Protein 6IF7 (pdb70)

Structure (mmCIF, N/CA/C/O backbone):
data_6IF7
#
_entry.id   6IF7
#
_cell.length_a   79.221
_cell.length_b   79.221
_cell.length_c   68.239
_cell.angle_alpha   90.000
_cell.angle_beta   90.000
_cell.angle_gamma   90.000
#
_symmetry.space_group_name_H-M   'P 43 21 2'
#
loop_
_entity.id
_entity.type
_entity.pdbx_description
1 polymer 'Chitin binding protein'
2 branched beta-D-mannopyranose-(1-4)-2-acetamido-2-deoxy-beta-D-glucopyranose-(1-4)-[alpha-L-fucopyranose-(1-3)]2-acetamido-2-deoxy-beta-D-glucopyranose
3 non-polymer 'COPPER (II) ION'
4 non-polymer 'SULFATE ION'
5 non-polymer GLYCEROL
6 non-polymer 'MAGNESIUM ION'
7 water water
#
loop_
_atom_site.group_PDB
_atom_site.id
_atom_site.type_symbol
_atom_site.label_atom_id
_atom_site.label_alt_id
_atom_site.label_comp_id
_atom_site.label_asym_id
_atom_site.label_entity_id
_atom_site.label_seq_id
_atom_site.pdbx_PDB_ins_code
_atom_site.Cartn_x
_atom_site.Cartn_y
_atom_site.Cartn_z
_atom_site.occupancy
_atom_site.B_iso_or_equiv
_atom_site.auth_seq_id
_atom_site.auth_comp_id
_atom_site.auth_asym_id
_atom_site.auth_atom_id
_atom_site.pdbx_PDB_model_num
ATOM 1 N N . HIS A 1 1 ? 43.067 28.910 20.646 1.00 32.65 25 HIS A N 1
ATOM 2 C CA . HIS A 1 1 ? 43.551 27.537 20.342 1.00 29.97 25 HIS A CA 1
ATOM 3 C C . HIS A 1 1 ? 43.529 26.642 21.585 1.00 28.20 25 HIS A C 1
ATOM 4 O O . HIS A 1 1 ? 43.904 27.060 22.687 1.00 24.73 25 HIS A O 1
ATOM 11 N N . GLY A 1 2 ? 43.067 25.406 21.385 1.00 27.03 26 GLY A N 1
ATOM 12 C CA . GLY A 1 2 ? 42.931 24.439 22.475 1.00 25.54 26 GLY A CA 1
ATOM 13 C C . GLY A 1 2 ? 41.974 23.318 22.151 1.00 24.27 26 GLY A C 1
ATOM 14 O O . GLY A 1 2 ? 41.531 23.171 21.022 1.00 24.40 26 GLY A O 1
ATOM 15 N N . SER A 1 3 ? 41.669 22.536 23.170 1.00 23.03 27 SER A N 1
ATOM 16 C CA . SER A 1 3 ? 40.688 21.465 23.107 1.00 22.79 27 SER A CA 1
ATOM 17 C C . SER A 1 3 ? 40.365 21.087 24.573 1.00 24.46 27 SER A C 1
ATOM 18 O O . SER A 1 3 ? 40.974 21.649 25.500 1.00 23.99 27 SER A O 1
ATOM 21 N N . MET A 1 4 ? 39.440 20.138 24.762 1.00 24.58 28 MET A N 1
ATOM 22 C CA . MET A 1 4 ? 39.106 19.620 26.087 1.00 24.74 28 MET A CA 1
ATOM 23 C C . MET A 1 4 ? 40.216 18.765 26.650 1.00 25.37 28 MET A C 1
ATOM 24 O O . MET A 1 4 ? 40.799 17.905 25.963 1.00 23.22 28 MET A O 1
ATOM 29 N N . GLU A 1 5 ? 40.494 19.044 27.919 1.00 25.41 29 GLU A N 1
ATOM 30 C CA . GLU A 1 5 ? 41.519 18.370 28.695 1.00 26.16 29 GLU A CA 1
ATOM 31 C C . GLU A 1 5 ? 40.911 17.365 29.665 1.00 25.74 29 GLU A C 1
ATOM 32 O O . GLU A 1 5 ? 41.472 16.293 29.855 1.00 23.66 29 GLU A O 1
ATOM 38 N N . ASP A 1 6 ? 39.780 17.700 30.280 1.00 24.94 30 ASP A N 1
ATOM 39 C CA . ASP A 1 6 ? 39.154 16.783 31.225 1.00 25.22 30 ASP A CA 1
ATOM 40 C C . ASP A 1 6 ? 37.638 17.001 31.197 1.00 24.75 30 ASP A C 1
ATOM 41 O O . ASP A 1 6 ? 37.193 18.076 31.595 1.00 23.51 30 ASP A O 1
ATOM 46 N N . PRO A 1 7 ? 36.852 16.042 30.681 1.00 24.77 31 PRO A N 1
ATOM 47 C CA . PRO A 1 7 ? 37.327 14.830 30.002 1.00 24.87 31 PRO A CA 1
ATOM 48 C C . PRO A 1 7 ? 38.017 15.108 28.667 1.00 24.20 31 PRO A C 1
ATOM 49 O O . PRO A 1 7 ? 37.485 15.850 27.829 1.00 22.08 31 PRO A O 1
ATOM 53 N N . ILE A 1 8 ? 39.154 14.450 28.479 1.00 22.69 32 ILE A N 1
ATOM 54 C CA . ILE A 1 8 ? 40.061 14.735 27.383 1.00 24.15 32 ILE A CA 1
ATOM 55 C C . ILE A 1 8 ? 39.416 14.462 26.014 1.00 24.75 32 ILE A C 1
ATOM 56 O O . ILE A 1 8 ? 38.741 13.451 25.830 1.00 24.21 32 ILE A O 1
ATOM 61 N N . SER A 1 9 ? 39.620 15.372 25.063 1.00 25.92 33 SER A N 1
ATOM 62 C CA . SER A 1 9 ? 39.099 15.204 23.707 1.00 25.13 33 SER A CA 1
ATOM 63 C C . SER A 1 9 ? 39.801 14.072 22.966 1.00 25.65 33 SER A C 1
ATOM 64 O O . SER A 1 9 ? 40.922 13.684 23.318 1.00 25.44 33 SER A O 1
ATOM 67 N N . ARG A 1 10 ? 39.138 13.532 21.946 1.00 23.96 34 ARG A N 1
ATOM 68 C CA . ARG A 1 10 ? 39.756 12.507 21.071 1.00 25.15 34 ARG A CA 1
ATOM 69 C C . ARG A 1 10 ? 41.068 12.999 20.467 1.00 26.40 34 ARG A C 1
ATOM 70 O O . ARG A 1 10 ? 42.077 12.281 20.478 1.00 25.84 34 ARG A O 1
ATOM 78 N N . VAL A 1 11 ? 41.038 14.233 19.959 1.00 25.28 35 VAL A N 1
ATOM 79 C CA . VAL A 1 11 ? 42.176 14.807 19.264 1.00 26.15 35 VAL A CA 1
ATOM 80 C C . VAL A 1 11 ? 43.376 14.999 20.172 1.00 24.84 35 VAL A C 1
ATOM 81 O O . VAL A 1 11 ? 44.475 14.600 19.792 1.00 24.57 35 VAL A O 1
ATOM 85 N N . TYR A 1 12 ? 43.168 15.529 21.376 1.00 24.91 36 TYR A N 1
ATOM 86 C CA . TYR A 1 12 ? 44.275 15.760 22.307 1.00 23.97 36 TYR A CA 1
ATOM 87 C C . TYR A 1 12 ? 44.800 14.464 22.886 1.00 24.48 36 TYR A C 1
ATOM 88 O O . TYR A 1 12 ? 46.013 14.316 23.022 1.00 25.21 36 TYR A O 1
ATOM 97 N N . ARG A 1 13 ? 43.919 13.513 23.197 1.00 24.95 37 ARG A N 1
ATOM 98 C CA . ARG A 1 13 ? 44.345 12.167 23.630 1.00 26.00 37 ARG A CA 1
ATOM 99 C C . ARG A 1 13 ? 45.202 11.431 22.579 1.00 25.81 37 ARG A C 1
ATOM 100 O O . ARG A 1 13 ? 46.239 10.846 22.916 1.00 23.36 37 ARG A O 1
ATOM 108 N N . CYS A 1 14 ? 44.751 11.425 21.324 1.00 25.65 38 CYS A N 1
ATOM 109 C CA . CYS A 1 14 ? 45.530 10.787 20.254 1.00 28.13 38 CYS A CA 1
ATOM 110 C C . CYS A 1 14 ? 46.897 11.470 20.078 1.00 28.42 38 CYS A C 1
ATOM 111 O O . CYS A 1 14 ? 47.904 10.785 19.932 1.00 31.19 38 CYS A O 1
ATOM 114 N N . ARG A 1 15 ? 46.947 12.796 20.181 1.00 26.21 39 ARG A N 1
ATOM 115 C CA . ARG A 1 15 ? 48.240 13.492 20.266 1.00 26.74 39 ARG A CA 1
ATOM 116 C C . ARG A 1 15 ? 49.136 12.940 21.372 1.00 27.89 39 ARG A C 1
ATOM 117 O O . ARG A 1 15 ? 50.332 12.721 21.140 1.00 26.00 39 ARG A O 1
ATOM 125 N N . LEU A 1 16 ? 48.574 12.759 22.571 1.00 27.68 40 LEU A N 1
ATOM 126 C CA . LEU A 1 16 ? 49.358 12.293 23.720 1.00 27.85 40 LEU A CA 1
ATOM 127 C C . LEU A 1 16 ? 49.759 10.834 23.633 1.00 29.32 40 LEU A C 1
ATOM 128 O O . LEU A 1 16 ? 50.686 10.418 24.308 1.00 29.26 40 LEU A O 1
ATOM 133 N N . GLU A 1 17 ? 49.090 10.062 22.787 1.00 31.82 41 GLU A N 1
ATOM 134 C CA . GLU A 1 17 ? 49.546 8.710 22.487 1.00 35.64 41 GLU A CA 1
ATOM 135 C C . GLU A 1 17 ? 50.689 8.667 21.459 1.00 38.07 41 GLU A C 1
ATOM 136 O O . GLU A 1 17 ? 51.190 7.584 21.193 1.00 41.29 41 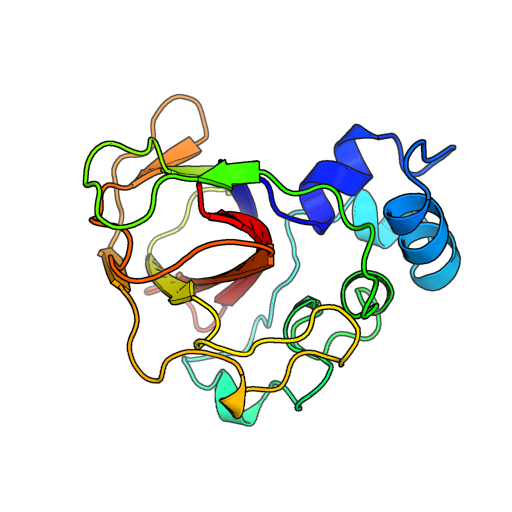GLU A O 1
ATOM 142 N N . ASN A 1 18 ? 51.094 9.823 20.913 1.00 37.57 42 ASN A N 1
ATOM 143 C CA . ASN A 1 18 ? 52.153 9.959 19.890 1.00 37.87 42 ASN A CA 1
ATOM 144 C C . ASN A 1 18 ? 51.651 9.621 18.466 1.00 36.62 42 ASN A C 1
ATOM 145 O O . ASN A 1 18 ? 51.473 8.444 18.122 1.00 34.56 42 ASN A O 1
ATOM 150 N N . PRO A 1 19 ? 51.399 10.662 17.643 1.00 36.31 43 PRO A N 1
ATOM 151 C CA . PRO A 1 19 ? 50.980 10.451 16.245 1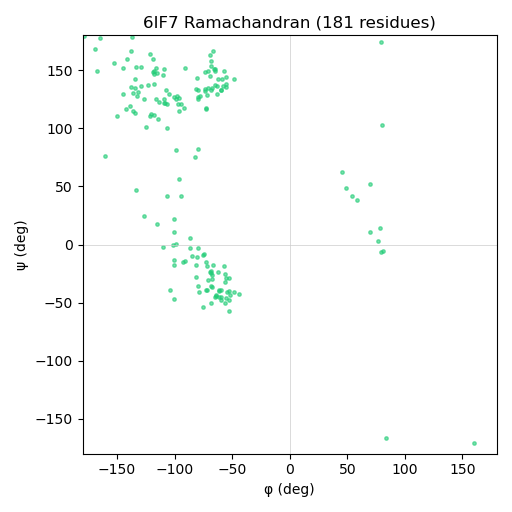.00 37.51 43 PRO A CA 1
ATOM 152 C C . PRO A 1 19 ? 51.938 9.574 15.407 1.00 36.46 43 PRO A C 1
ATOM 153 O O . PRO A 1 19 ? 51.477 8.908 14.487 1.00 35.68 43 PRO A O 1
ATOM 157 N N . GLU A 1 20 ? 53.235 9.569 15.729 1.00 35.22 44 GLU A N 1
ATOM 158 C CA . GLU A 1 20 ? 54.205 8.727 15.012 1.00 36.66 44 GLU A CA 1
ATOM 159 C C . GLU A 1 20 ? 54.003 7.237 15.230 1.00 36.50 44 GLU A C 1
ATOM 160 O O . GLU A 1 20 ? 54.416 6.457 14.391 1.00 36.81 44 GLU A O 1
ATOM 166 N N . ARG A 1 21 ? 53.412 6.838 16.358 1.00 35.61 45 ARG A N 1
ATOM 167 C CA . ARG A 1 21 ? 53.219 5.422 16.655 1.00 33.82 45 ARG A CA 1
ATOM 168 C C . ARG A 1 21 ? 52.132 5.250 17.718 1.00 33.81 45 ARG A C 1
ATOM 169 O O . ARG A 1 21 ? 52.434 4.976 18.892 1.00 32.03 45 ARG A O 1
ATOM 177 N N . PRO A 1 22 ? 50.860 5.398 17.308 1.00 34.80 46 PRO A N 1
ATOM 178 C CA . PRO A 1 22 ? 49.747 5.443 18.253 1.00 33.39 46 PRO A CA 1
ATOM 179 C C . PRO A 1 22 ? 49.544 4.121 18.979 1.00 32.60 46 PRO A C 1
ATOM 180 O O . PRO A 1 22 ? 49.821 3.073 18.415 1.00 31.87 46 PRO A O 1
ATOM 184 N N . THR A 1 23 ? 49.027 4.194 20.205 1.00 30.57 47 THR A N 1
ATOM 185 C CA . THR A 1 23 ? 48.944 3.056 21.126 1.00 29.32 47 THR A CA 1
ATOM 186 C C . THR A 1 23 ? 47.545 2.419 21.170 1.00 29.64 47 THR A C 1
ATOM 187 O O . THR A 1 23 ? 47.433 1.207 21.089 1.00 32.44 47 THR A O 1
ATOM 191 N N . SER A 1 24 ? 46.479 3.219 21.281 1.00 29.63 48 SER A N 1
ATOM 192 C CA . SER A 1 24 ? 45.116 2.674 21.329 1.00 28.11 48 SER A CA 1
ATOM 193 C C . SER A 1 24 ? 44.654 2.362 19.899 1.00 29.31 48 SER A C 1
ATOM 194 O O . SER A 1 24 ? 44.979 3.128 18.963 1.00 29.93 48 SER A O 1
ATOM 197 N N . PRO A 1 25 ? 43.890 1.260 19.725 1.00 28.95 49 PRO A N 1
ATOM 198 C CA . PRO A 1 25 ? 43.317 0.914 18.416 1.00 30.35 49 PRO A CA 1
ATOM 199 C C . PRO A 1 25 ? 42.532 2.070 17.751 1.00 31.20 49 PRO A C 1
ATOM 200 O O . PRO A 1 25 ? 42.692 2.330 16.545 1.00 32.32 49 PRO A O 1
ATOM 204 N N . ALA A 1 26 ? 41.717 2.781 18.528 1.00 29.40 50 ALA A N 1
ATOM 205 C CA . ALA A 1 26 ? 40.941 3.881 17.954 1.00 28.54 50 ALA A CA 1
ATOM 206 C C . ALA A 1 26 ? 41.844 5.005 17.423 1.00 26.58 50 ALA A C 1
ATOM 207 O O . ALA A 1 26 ? 41.598 5.536 16.359 1.00 24.88 50 ALA A O 1
ATOM 209 N N . CYS A 1 27 ? 42.878 5.374 18.166 1.00 27.41 51 CYS A N 1
ATOM 210 C CA . CYS A 1 27 ? 43.810 6.412 17.702 1.00 26.85 51 CYS A CA 1
ATOM 211 C C . CYS A 1 27 ? 44.642 5.948 16.522 1.00 27.64 51 CYS A C 1
ATOM 212 O O . CYS A 1 27 ? 44.953 6.755 15.643 1.00 27.28 51 CYS A O 1
ATOM 215 N N . GLN A 1 28 ? 45.019 4.661 16.506 1.00 29.56 52 GLN A N 1
ATOM 216 C CA . GLN A 1 28 ? 45.719 4.087 15.360 1.00 29.66 52 GLN A CA 1
ATOM 217 C C . GLN A 1 28 ? 44.908 4.282 14.086 1.00 29.01 52 GLN A C 1
ATOM 218 O O . GLN A 1 28 ? 45.429 4.775 13.087 1.00 29.91 52 GLN A O 1
ATOM 224 N N . ALA A 1 29 ? 43.632 3.903 14.156 1.00 29.37 53 ALA A N 1
ATOM 225 C CA . ALA A 1 29 ? 42.700 4.080 13.047 1.00 31.25 53 ALA A CA 1
ATOM 226 C C . ALA A 1 29 ? 42.562 5.553 12.660 1.00 31.07 53 ALA A C 1
ATOM 227 O O . ALA A 1 29 ? 42.623 5.897 11.478 1.00 30.40 53 ALA A O 1
ATOM 229 N N . ALA A 1 30 ? 42.416 6.417 13.665 1.00 29.62 54 ALA A N 1
ATOM 230 C CA . ALA A 1 30 ? 42.244 7.859 13.442 1.00 31.22 54 ALA A CA 1
ATOM 231 C C . ALA A 1 30 ? 43.468 8.536 12.785 1.00 33.12 54 ALA A C 1
ATOM 232 O O . ALA A 1 30 ? 43.317 9.374 11.875 1.00 31.67 54 ALA A O 1
ATOM 234 N N . VAL A 1 31 ? 44.662 8.195 13.268 1.00 32.97 55 VAL A N 1
ATOM 235 C CA . VAL A 1 31 ? 45.897 8.748 12.725 1.00 34.36 55 VAL A CA 1
ATOM 236 C C . VAL A 1 31 ? 46.182 8.144 11.338 1.00 35.22 55 VAL A C 1
ATOM 237 O O . VAL A 1 31 ? 46.617 8.847 10.431 1.00 35.43 55 VAL A O 1
ATOM 241 N N . ALA A 1 32 ? 45.912 6.855 11.168 1.00 36.80 56 ALA A N 1
ATOM 242 C CA . ALA A 1 32 ? 46.014 6.242 9.856 1.00 36.45 56 ALA A CA 1
ATOM 243 C C . ALA A 1 32 ? 45.155 7.004 8.831 1.00 38.82 56 ALA A C 1
ATOM 244 O O . ALA A 1 32 ? 45.609 7.249 7.708 1.00 40.12 56 ALA A O 1
ATOM 246 N N . LEU A 1 33 ? 43.950 7.425 9.219 1.00 36.54 57 LEU A N 1
ATOM 247 C CA . LEU A 1 33 ? 43.072 8.161 8.300 1.00 36.38 57 LEU A CA 1
ATOM 248 C C . LEU A 1 33 ? 43.478 9.624 8.061 1.00 34.79 57 LEU A C 1
ATOM 249 O O . LEU A 1 33 ? 43.616 10.059 6.911 1.00 34.80 57 LEU A O 1
ATOM 254 N N . SER A 1 34 ? 43.639 10.387 9.136 1.00 30.77 58 SER A N 1
ATOM 255 C CA . SER A 1 34 ? 43.918 11.816 9.022 1.00 31.71 58 SER A CA 1
ATOM 256 C C . SER A 1 34 ? 45.409 12.136 8.756 1.00 32.35 58 SER A C 1
ATOM 257 O O . SER A 1 34 ? 45.728 13.262 8.355 1.00 30.10 58 SER A O 1
ATOM 260 N N . GLY A 1 35 ? 46.314 11.178 9.009 1.00 32.22 59 GLY A N 1
ATOM 261 C CA . GLY A 1 35 ? 47.750 11.453 8.986 1.00 33.77 59 GLY A CA 1
ATOM 262 C C . GLY A 1 35 ? 48.185 12.128 10.275 1.00 36.80 59 GLY A C 1
ATOM 263 O O . GLY A 1 35 ? 47.359 12.475 11.117 1.00 37.96 59 GLY A O 1
ATOM 264 N N . THR A 1 36 ? 49.484 12.334 10.434 1.00 37.00 60 THR A N 1
ATOM 265 C CA . THR A 1 36 ? 50.014 12.776 11.720 1.00 37.24 60 THR A CA 1
ATOM 266 C C . THR A 1 36 ? 49.841 14.268 11.965 1.00 38.05 60 THR A C 1
ATOM 267 O O . THR A 1 36 ? 49.619 14.684 13.112 1.00 35.19 60 THR A O 1
ATOM 271 N N . GLN A 1 37 ? 49.951 15.073 10.914 1.00 37.07 61 GLN A N 1
ATOM 272 C CA . GLN A 1 37 ? 50.011 16.515 11.109 1.00 38.32 61 GLN A CA 1
ATOM 273 C C . GLN A 1 37 ? 48.746 17.042 11.768 1.00 35.40 61 GLN A C 1
ATOM 274 O O . GLN A 1 37 ? 48.820 17.909 12.632 1.00 33.09 61 GLN A O 1
ATOM 280 N N . ALA A 1 38 ? 47.593 16.505 11.367 1.00 34.26 62 ALA A N 1
ATOM 281 C CA . ALA A 1 38 ? 46.307 16.866 11.985 1.00 31.73 62 ALA A CA 1
ATOM 282 C C . ALA A 1 38 ? 46.376 16.817 13.525 1.00 30.98 62 ALA A C 1
ATOM 283 O O . ALA A 1 38 ? 45.850 17.713 14.210 1.00 27.83 62 ALA A O 1
ATOM 285 N N . PHE A 1 39 ? 47.059 15.791 14.044 1.00 28.45 63 PHE A N 1
ATOM 286 C CA . PHE A 1 39 ? 47.160 15.554 15.489 1.00 29.09 63 PHE A CA 1
ATOM 287 C C . PHE A 1 39 ? 48.201 16.387 16.211 1.00 29.82 63 PHE A C 1
ATOM 288 O O . PHE A 1 39 ? 48.027 16.692 17.386 1.00 29.55 63 PHE A O 1
ATOM 296 N N . TYR A 1 40 ? 49.261 16.787 15.517 1.00 30.20 64 TYR A N 1
ATOM 297 C CA . TYR A 1 40 ? 50.111 17.839 16.038 1.00 30.73 64 TYR A CA 1
ATOM 298 C C . TYR A 1 40 ? 49.372 19.178 16.033 1.00 30.06 64 TYR A C 1
ATOM 299 O O . TYR A 1 40 ? 49.711 20.036 16.818 1.00 31.51 64 TYR A O 1
ATOM 308 N N . ASP A 1 41 ? 48.371 19.339 15.159 1.00 30.72 65 ASP A N 1
ATOM 309 C CA . ASP A 1 41 ? 47.445 20.485 15.189 1.00 29.95 65 ASP A CA 1
ATOM 310 C C . ASP A 1 41 ? 46.151 20.186 15.966 1.00 29.32 65 ASP A C 1
ATOM 311 O O . ASP A 1 41 ? 45.049 20.610 15.553 1.00 28.03 65 ASP A O 1
ATOM 316 N N . TRP A 1 42 ? 46.279 19.497 17.109 1.00 28.33 66 TRP A N 1
ATOM 317 C CA . TRP A 1 42 ? 45.112 19.094 17.935 1.00 27.68 66 TRP A CA 1
ATOM 318 C C . TRP A 1 42 ? 44.327 20.301 18.465 1.00 27.14 66 TRP A C 1
ATOM 319 O O . TRP A 1 42 ? 43.123 20.198 18.788 1.00 26.68 66 TRP A O 1
ATOM 330 N N . ASN A 1 43 ? 45.009 21.438 18.551 1.00 25.15 67 ASN A N 1
ATOM 331 C CA . ASN A 1 43 ? 44.425 22.652 19.116 1.00 27.85 67 ASN A CA 1
ATOM 332 C C . ASN A 1 43 ? 43.650 23.518 18.122 1.00 28.17 67 ASN A C 1
ATOM 333 O O . ASN A 1 43 ? 43.204 24.619 18.472 1.00 28.68 67 ASN A O 1
ATOM 338 N N . GLU A 1 44 ? 43.492 23.031 16.893 1.00 27.61 68 GLU A N 1
ATOM 339 C CA . GLU A 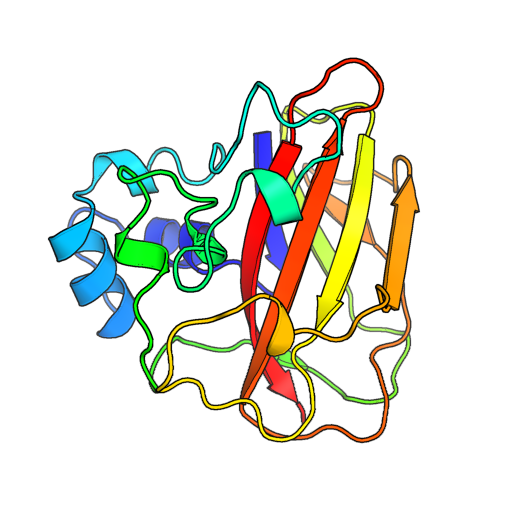1 44 ? 42.918 23.827 15.835 1.00 29.00 68 GLU A CA 1
ATOM 340 C C . GLU A 1 44 ? 41.849 23.048 15.064 1.00 27.32 68 GLU A C 1
ATOM 341 O O . GLU A 1 44 ? 41.819 23.066 13.831 1.00 27.91 68 GLU A O 1
ATOM 347 N N . VAL A 1 45 ? 40.947 22.393 15.793 1.00 25.34 69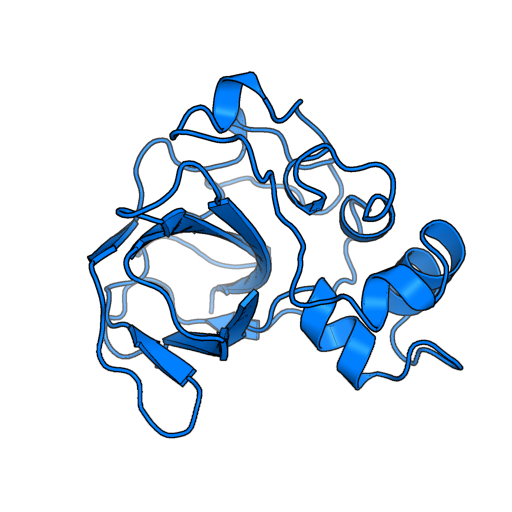 VAL A N 1
ATOM 348 C CA . VAL A 1 45 ? 39.698 21.894 15.196 1.00 25.66 69 VAL A CA 1
ATOM 349 C C . VAL A 1 45 ? 38.712 23.074 15.165 1.00 27.41 69 VAL A C 1
ATOM 350 O O . VAL A 1 45 ? 37.772 23.170 15.952 1.00 26.01 69 VAL A O 1
ATOM 354 N N . ASN A 1 46 ? 38.953 23.985 14.226 1.00 27.65 70 ASN A N 1
ATOM 355 C CA . ASN A 1 46 ? 38.205 25.208 14.158 1.00 28.07 70 ASN A CA 1
ATOM 356 C C . ASN A 1 46 ? 37.459 25.409 12.821 1.00 29.00 70 ASN A C 1
ATOM 357 O O . ASN A 1 46 ? 37.682 24.710 11.815 1.00 28.06 70 ASN A O 1
ATOM 362 N N . ILE A 1 47 ? 36.522 26.343 12.878 1.00 28.76 71 ILE A N 1
ATOM 363 C CA . ILE A 1 47 ? 35.876 26.910 11.724 1.00 29.21 71 ILE A CA 1
ATOM 364 C C . ILE A 1 47 ? 36.136 28.398 11.952 1.00 29.99 71 ILE A C 1
ATOM 365 O O . ILE A 1 47 ? 35.453 29.007 12.791 1.00 29.39 71 ILE A O 1
ATOM 370 N N . PRO A 1 48 ? 37.132 28.986 11.242 1.00 30.87 72 PRO A N 1
ATOM 371 C CA . PRO A 1 48 ? 37.482 30.423 11.421 1.00 31.43 72 PRO A CA 1
ATOM 372 C C . PRO A 1 48 ? 36.316 31.367 11.174 1.00 30.81 72 PRO A C 1
ATOM 373 O O . PRO A 1 48 ? 36.300 32.485 11.639 1.00 30.49 72 PRO A O 1
ATOM 377 N N . ASN A 1 49 ? 35.331 30.830 10.489 1.00 32.90 73 ASN A N 1
ATOM 378 C CA . ASN A 1 49 ? 34.199 31.507 10.001 1.00 38.18 73 ASN A CA 1
ATOM 379 C C . ASN A 1 49 ? 32.885 31.360 10.792 1.00 34.93 73 ASN A C 1
ATOM 380 O O . ASN A 1 49 ? 31.899 31.947 10.393 1.00 35.19 73 ASN A O 1
ATOM 385 N N . ALA A 1 50 ? 32.847 30.602 11.888 1.00 33.47 74 ALA A N 1
ATOM 386 C CA . ALA A 1 50 ? 31.553 30.075 12.396 1.00 34.09 74 ALA A CA 1
ATOM 387 C C . ALA A 1 50 ? 30.459 31.106 12.601 1.00 32.01 74 ALA A C 1
ATOM 388 O O . ALA A 1 50 ? 29.375 30.974 12.050 1.00 31.31 74 ALA A O 1
ATOM 390 N N . ALA A 1 51 ? 30.750 32.111 13.415 1.00 32.62 75 ALA A N 1
ATOM 391 C CA . ALA A 1 51 ? 29.770 33.122 13.795 1.00 32.94 75 ALA A CA 1
ATOM 392 C C . ALA A 1 51 ? 28.515 32.458 14.374 1.00 31.89 75 ALA A C 1
ATOM 393 O O . ALA A 1 51 ? 27.402 32.871 14.079 1.00 30.99 75 ALA A O 1
ATOM 395 N N . GLY A 1 52 ? 28.704 31.425 15.204 1.00 31.19 76 GLY A N 1
ATOM 396 C CA . GLY A 1 52 ? 27.601 30.763 15.886 1.00 30.37 76 GLY A CA 1
ATOM 397 C C . GLY A 1 52 ? 26.750 29.811 15.061 1.00 32.10 76 GLY A C 1
ATOM 398 O O . GLY A 1 52 ? 25.795 29.234 15.581 1.00 31.80 76 GLY A O 1
ATOM 399 N N . ARG A 1 53 ? 27.107 29.604 13.795 1.00 32.64 77 ARG A N 1
ATOM 400 C CA . ARG A 1 53 ? 26.285 28.849 12.848 1.00 33.48 77 ARG A CA 1
ATOM 401 C C . ARG A 1 53 ? 26.749 27.392 12.766 1.00 31.55 77 ARG A C 1
ATOM 402 O O . ARG A 1 53 ? 27.014 26.860 11.693 1.00 32.39 77 ARG A O 1
ATOM 410 N N . HIS A 1 54 ? 26.773 26.736 13.914 1.00 30.71 78 HIS A N 1
ATOM 411 C CA . HIS A 1 54 ? 27.411 25.418 14.064 1.00 30.38 78 HIS A CA 1
ATOM 412 C C . HIS A 1 54 ? 26.624 24.334 13.297 1.00 30.06 78 HIS A C 1
ATOM 413 O O . HIS A 1 54 ? 27.165 23.601 12.471 1.00 29.96 78 HIS A O 1
ATOM 420 N N . ARG A 1 55 ? 25.327 24.298 13.538 1.00 29.18 79 ARG A N 1
ATOM 421 C CA . ARG A 1 55 ? 24.458 23.292 12.954 1.00 30.49 79 ARG A CA 1
ATOM 422 C C . ARG A 1 55 ? 24.262 23.445 11.455 1.00 32.00 79 ARG A C 1
ATOM 423 O O . ARG A 1 55 ? 23.943 22.493 10.777 1.00 33.74 79 ARG A O 1
ATOM 431 N N . GLU A 1 56 ? 24.458 24.655 10.968 1.00 34.30 80 GLU A N 1
ATOM 432 C CA . GLU A 1 56 ? 24.372 25.000 9.559 1.00 36.25 80 GLU A CA 1
ATOM 433 C C . GLU A 1 56 ? 25.643 24.582 8.818 1.00 35.58 80 GLU A C 1
ATOM 434 O O . GLU A 1 56 ? 25.565 24.070 7.697 1.00 37.41 80 GLU A O 1
ATOM 440 N N . LEU A 1 57 ? 26.805 24.786 9.439 1.00 35.06 81 LEU A N 1
ATOM 441 C CA . LEU A 1 57 ? 28.102 24.552 8.795 1.00 33.45 81 LEU A CA 1
ATOM 442 C C . LEU A 1 57 ? 28.677 23.156 9.036 1.00 31.88 81 LEU A C 1
ATOM 443 O O . LEU A 1 57 ? 29.616 22.761 8.381 1.00 33.60 81 LEU A O 1
ATOM 448 N N . ILE A 1 58 ? 28.152 22.417 9.995 1.00 31.29 82 ILE A N 1
ATOM 449 C CA . ILE A 1 58 ? 28.703 21.105 10.317 1.00 28.19 82 ILE A CA 1
ATOM 450 C C . ILE A 1 58 ? 27.675 20.002 9.991 1.00 28.23 82 ILE A C 1
ATOM 451 O O . ILE A 1 58 ? 26.688 19.856 10.704 1.00 27.79 82 ILE A O 1
ATOM 456 N N . PRO A 1 59 ? 27.921 19.206 8.921 1.00 29.48 83 PRO A N 1
ATOM 457 C CA . PRO A 1 59 ? 27.033 18.080 8.546 1.00 29.66 83 PRO A CA 1
ATOM 458 C C . PRO A 1 59 ? 26.995 16.977 9.576 1.00 29.00 83 PRO A C 1
ATOM 459 O O . PRO A 1 59 ? 27.995 16.746 10.264 1.00 27.48 83 PRO A O 1
ATOM 463 N N . ASP A 1 60 ? 25.869 16.276 9.644 1.00 28.03 84 ASP A N 1
ATOM 464 C CA . ASP A 1 60 ? 25.769 15.056 10.438 1.00 29.79 84 ASP A CA 1
ATOM 465 C C . ASP A 1 60 ? 26.859 14.029 10.037 1.00 30.17 84 ASP A C 1
ATOM 466 O O . ASP A 1 60 ? 27.251 13.940 8.868 1.00 32.07 84 ASP A O 1
ATOM 471 N N . GLY A 1 61 ? 27.369 13.285 11.009 1.00 29.20 85 GLY A N 1
ATOM 472 C CA . GLY A 1 61 ? 28.533 12.412 10.791 1.00 29.50 85 GLY A CA 1
ATOM 473 C C . GLY A 1 61 ? 29.902 13.104 10.786 1.00 29.96 85 GLY A C 1
ATOM 474 O O . GLY A 1 61 ? 30.934 12.425 10.726 1.00 30.81 85 GLY A O 1
ATOM 475 N N . GLN A 1 62 ? 29.939 14.438 10.845 1.00 29.13 86 GLN A N 1
ATOM 476 C CA . GLN A 1 62 ? 31.204 15.203 10.855 1.00 28.92 86 GLN A CA 1
ATOM 477 C C . GLN A 1 62 ? 31.275 16.185 12.038 1.00 26.77 86 GLN A C 1
ATOM 478 O O . GLN A 1 62 ? 32.011 17.166 11.987 1.00 26.42 86 GLN A O 1
ATOM 484 N N . LEU A 1 63 ? 30.547 15.905 13.119 1.00 25.83 87 LEU A N 1
ATOM 485 C CA . LEU A 1 63 ? 30.575 16.779 14.301 1.00 24.34 87 LEU A CA 1
ATOM 486 C C . LEU A 1 63 ? 31.972 16.882 14.933 1.00 23.89 87 LEU A C 1
ATOM 487 O O . LEU A 1 63 ? 32.440 17.985 15.225 1.00 22.11 87 LEU A O 1
ATOM 492 N N . CYS A 1 64 ? 32.658 15.753 15.099 1.00 25.56 88 CYS A N 1
ATOM 493 C CA . CYS A 1 64 ? 33.963 15.740 15.769 1.00 25.03 88 CYS A CA 1
ATOM 494 C C . CYS A 1 64 ? 35.093 16.364 14.957 1.00 25.48 88 CYS A C 1
ATOM 495 O O . CYS A 1 64 ? 36.015 16.910 15.541 1.00 22.92 88 CYS A O 1
ATOM 498 N N . SER A 1 65 ? 35.023 16.285 13.626 1.00 25.42 89 SER A N 1
ATOM 499 C CA . SER A 1 65 ? 35.941 17.028 12.747 1.00 27.52 89 SER A CA 1
ATOM 500 C C . SER A 1 65 ? 35.500 18.457 12.458 1.00 26.87 89 SER A C 1
ATOM 501 O O . SER A 1 65 ? 36.266 19.218 11.899 1.00 26.22 89 SER A O 1
ATOM 504 N N . ALA A 1 66 ? 34.279 18.814 12.849 1.00 28.56 90 ALA A N 1
ATOM 505 C CA . ALA A 1 66 ? 33.657 20.110 12.531 1.00 29.44 90 ALA A CA 1
ATOM 506 C C . ALA A 1 66 ? 33.567 20.350 11.015 1.00 29.78 90 ALA A C 1
ATOM 507 O O . ALA A 1 66 ? 33.778 21.463 10.538 1.00 28.25 90 ALA A O 1
ATOM 509 N N . GLY A 1 67 ? 33.266 19.285 10.277 1.00 29.96 91 GLY A N 1
ATOM 510 C CA . GLY A 1 67 ? 33.193 19.334 8.823 1.00 30.91 91 GLY A CA 1
ATOM 511 C C . GLY A 1 67 ? 34.507 19.521 8.104 1.00 32.14 91 GLY A C 1
ATOM 512 O O . GLY A 1 67 ? 34.508 19.735 6.899 1.00 35.52 91 GLY A O 1
ATOM 513 N N . ARG A 1 68 ? 35.625 19.409 8.824 1.00 33.46 92 ARG A N 1
ATOM 514 C CA . ARG A 1 68 ? 36.948 19.623 8.265 1.00 33.07 92 ARG A CA 1
ATOM 515 C C . ARG A 1 68 ? 37.514 18.265 7.889 1.00 32.17 92 ARG A C 1
ATOM 516 O O . ARG A 1 68 ?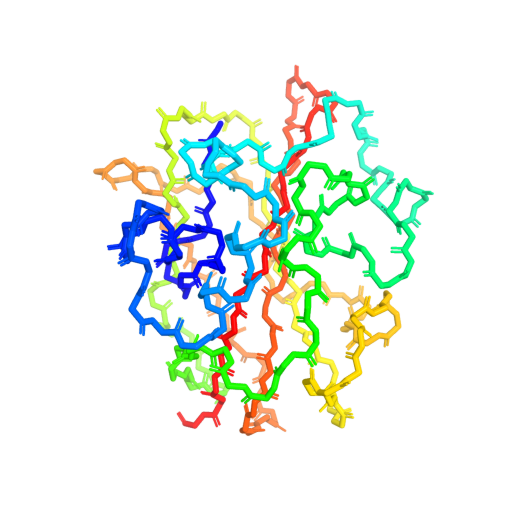 37.726 17.432 8.748 1.00 32.44 92 ARG A O 1
ATOM 524 N N . PHE A 1 69 ? 37.721 18.036 6.595 1.00 31.76 93 PHE A N 1
ATOM 525 C CA . PHE A 1 69 ? 38.301 16.778 6.084 1.00 30.85 93 PHE A CA 1
ATOM 526 C C . PHE A 1 69 ? 39.616 16.411 6.762 1.00 30.40 93 PHE A C 1
ATOM 527 O O . PHE A 1 69 ? 39.880 15.247 7.040 1.00 29.67 93 PHE A O 1
ATOM 535 N N . LYS A 1 70 ? 40.444 17.422 7.002 1.00 29.97 94 LYS A N 1
ATOM 536 C CA . LYS A 1 70 ? 41.676 17.283 7.779 1.00 30.11 94 LYS A CA 1
ATOM 537 C C . LYS A 1 70 ? 41.509 16.455 9.072 1.00 28.19 94 LYS A C 1
ATOM 538 O O . LYS A 1 70 ? 42.347 15.616 9.380 1.00 27.39 94 LYS A O 1
ATOM 544 N N . TYR A 1 71 ? 40.424 16.675 9.797 1.00 26.56 95 TYR A N 1
ATOM 545 C CA . TYR A 1 71 ? 40.187 15.974 11.062 1.00 26.82 95 TYR A CA 1
ATOM 546 C C . TYR A 1 71 ? 39.218 14.792 10.965 1.00 26.75 95 TYR A C 1
ATOM 547 O O . TYR A 1 71 ? 38.657 14.351 11.988 1.00 26.10 95 TYR A O 1
ATOM 556 N N . ARG A 1 72 ? 39.053 14.248 9.756 1.00 26.76 96 ARG A N 1
ATOM 557 C CA . ARG A 1 72 ? 38.123 13.124 9.489 1.00 26.60 96 ARG A CA 1
ATOM 558 C C . ARG A 1 72 ? 38.330 11.840 10.344 1.00 26.63 96 ARG A C 1
ATOM 559 O O . ARG A 1 72 ? 37.373 11.116 10.649 1.00 26.16 96 ARG A O 1
ATOM 567 N N . GLY A 1 73 ? 39.566 11.551 10.715 1.00 25.80 97 GLY A N 1
ATOM 568 C CA . GLY A 1 73 ? 39.835 10.507 11.720 1.00 27.74 97 GLY A CA 1
ATOM 569 C C . GLY A 1 73 ? 39.086 10.623 13.054 1.00 26.98 97 GLY A C 1
ATOM 570 O O . GLY A 1 73 ? 38.817 9.618 13.703 1.00 30.58 97 GLY A O 1
ATOM 571 N N . LEU A 1 74 ? 38.740 11.837 13.458 1.00 25.83 98 LEU A N 1
ATOM 572 C CA . LEU A 1 74 ? 37.961 12.063 14.675 1.00 25.34 98 LEU A CA 1
ATOM 573 C C . LEU A 1 74 ? 36.486 11.663 14.541 1.00 25.51 98 LEU A C 1
ATOM 574 O O . LEU A 1 74 ? 35.782 11.583 15.550 1.00 22.98 98 LEU A O 1
ATOM 579 N N . ASP A 1 75 ? 36.010 11.464 13.304 1.00 26.05 99 ASP A N 1
ATOM 580 C CA . ASP A 1 75 ? 34.627 11.096 13.073 1.00 27.59 99 ASP A CA 1
ATOM 581 C C . ASP A 1 75 ? 34.364 9.573 13.141 1.00 28.46 99 ASP A C 1
ATOM 582 O O . ASP A 1 75 ? 33.223 9.137 13.045 1.00 27.96 99 ASP A O 1
ATOM 587 N N . LEU A 1 76 ? 35.397 8.765 13.329 1.00 28.26 100 LEU A N 1
ATOM 588 C CA . LEU A 1 76 ? 35.217 7.347 13.342 1.00 30.22 100 LEU A CA 1
ATOM 589 C C . LEU A 1 76 ? 34.250 6.978 14.461 1.00 31.65 100 LEU A C 1
ATOM 590 O O . LEU A 1 76 ? 34.353 7.486 15.588 1.00 31.74 100 LEU A O 1
ATOM 595 N N . ALA A 1 77 ? 33.288 6.130 14.124 1.00 32.75 101 ALA A N 1
ATOM 596 C CA . ALA A 1 77 ? 32.259 5.696 15.059 1.00 34.19 101 ALA A CA 1
ATOM 597 C C . ALA A 1 77 ? 32.676 4.343 15.586 1.00 34.01 101 ALA A C 1
ATOM 598 O O . ALA A 1 77 ? 32.223 3.313 15.102 1.00 37.68 101 ALA A O 1
ATOM 600 N N . ARG A 1 78 ? 33.570 4.358 16.565 1.00 33.23 102 ARG A N 1
ATOM 601 C CA . ARG A 1 78 ? 34.084 3.128 17.156 1.00 33.79 102 ARG A CA 1
ATOM 602 C C . ARG A 1 78 ? 33.562 2.950 18.568 1.00 33.85 102 ARG A C 1
ATOM 603 O O . ARG A 1 78 ? 33.298 3.935 19.273 1.00 31.60 102 ARG A O 1
ATOM 611 N N . SER A 1 79 ? 33.441 1.677 18.954 1.00 31.47 103 SER A N 1
ATOM 612 C CA . SER A 1 79 ? 33.083 1.268 20.295 1.00 32.72 103 SER A CA 1
ATOM 613 C C . SER A 1 79 ? 34.260 1.311 21.228 1.00 29.79 103 SER A C 1
ATOM 614 O O . SER A 1 79 ? 34.065 1.176 22.393 1.00 31.69 103 SER A O 1
ATOM 617 N N . ASP A 1 80 ? 35.478 1.478 20.740 1.00 30.15 104 ASP A N 1
ATOM 618 C CA . ASP A 1 80 ? 36.659 1.352 21.617 1.00 29.66 104 ASP A CA 1
ATOM 619 C C . ASP A 1 80 ? 37.456 2.658 21.800 1.00 28.38 104 ASP A C 1
ATOM 620 O O . ASP A 1 80 ? 38.599 2.605 22.229 1.00 28.72 104 ASP A O 1
ATOM 625 N N . TRP A 1 81 ? 36.873 3.820 21.487 1.00 27.47 105 TRP A N 1
ATOM 626 C CA . TRP A 1 81 ? 37.479 5.086 21.902 1.00 27.07 105 TRP A CA 1
ATOM 627 C C . TRP A 1 81 ? 37.668 5.048 23.429 1.00 27.32 105 TRP A C 1
ATOM 628 O O . TRP A 1 81 ? 36.784 4.616 24.158 1.00 24.19 105 TRP A O 1
ATOM 639 N N . ILE A 1 82 ? 38.828 5.474 23.909 1.00 28.64 106 ILE A N 1
ATOM 640 C CA . ILE A 1 82 ? 39.079 5.440 25.349 1.00 28.24 106 ILE A CA 1
ATOM 641 C C . ILE A 1 82 ? 38.252 6.561 25.969 1.00 28.30 106 ILE A C 1
ATOM 642 O O . ILE A 1 82 ? 38.250 7.681 25.475 1.00 27.11 106 ILE A O 1
ATOM 647 N N . ALA A 1 83 ? 37.535 6.220 27.032 1.00 28.58 107 ALA A N 1
ATOM 648 C CA . ALA A 1 83 ? 36.527 7.083 27.611 1.00 26.96 107 ALA A CA 1
ATOM 649 C C . ALA A 1 83 ? 36.897 7.460 29.045 1.00 26.06 107 ALA A C 1
ATOM 650 O O . ALA A 1 83 ? 37.525 6.681 29.752 1.00 24.93 107 ALA A O 1
ATOM 652 N N . THR A 1 84 ? 36.518 8.672 29.433 1.00 24.42 108 THR A N 1
ATOM 653 C CA . THR A 1 84 ? 36.741 9.186 30.770 1.00 25.58 108 THR A CA 1
ATOM 654 C C . THR A 1 84 ? 35.513 8.865 31.623 1.00 26.75 108 THR A C 1
ATOM 655 O O . THR A 1 84 ? 34.413 9.315 31.287 1.00 25.15 108 THR A O 1
ATOM 659 N N . PRO A 1 85 ? 35.685 8.054 32.691 1.00 28.31 109 PRO A N 1
ATOM 660 C CA . PRO A 1 85 ? 34.585 7.807 33.634 1.00 29.38 109 PRO A CA 1
ATOM 661 C C . PRO A 1 85 ? 34.089 9.122 34.244 1.00 29.81 109 PRO A C 1
ATOM 662 O O . PRO A 1 85 ? 34.898 9.951 34.630 1.00 29.89 109 PRO A O 1
ATOM 666 N N . LEU A 1 86 ? 32.776 9.287 34.332 1.00 31.09 110 LEU A N 1
ATOM 667 C CA . LEU A 1 86 ? 32.159 10.548 34.732 1.00 33.91 110 LEU A CA 1
ATOM 668 C C . LEU A 1 86 ? 30.888 10.268 35.558 1.00 32.77 110 LEU A C 1
ATOM 669 O O . LEU A 1 86 ? 30.063 9.497 35.125 1.00 30.09 110 LEU A O 1
ATOM 674 N N . PRO A 1 87 ? 30.727 10.883 36.748 1.00 34.48 111 PRO A N 1
ATOM 675 C CA . PRO A 1 87 ? 29.436 10.689 37.448 1.00 33.06 111 PRO A CA 1
ATOM 676 C C . PRO A 1 87 ? 28.274 11.468 36.820 1.00 30.70 111 PRO A C 1
ATOM 677 O O . PRO A 1 87 ? 28.428 12.638 36.456 1.00 30.08 111 PRO A O 1
ATOM 681 N N . SER A 1 88 ? 27.150 10.772 36.661 1.00 28.82 112 SER A N 1
ATOM 682 C CA . SER A 1 88 ? 25.880 11.333 36.236 1.00 28.47 112 SER A CA 1
ATOM 683 C C . SER A 1 88 ? 25.183 11.963 37.456 1.00 29.88 112 SER A C 1
ATOM 684 O O . SER A 1 88 ? 25.153 11.340 38.499 1.00 31.18 112 SER A O 1
ATOM 687 N N . GLY A 1 89 ? 24.650 13.184 37.337 1.00 29.31 113 GLY A N 1
ATOM 688 C CA . GLY A 1 89 ? 23.978 13.868 38.461 1.00 27.78 113 GLY A CA 1
ATOM 689 C C . GLY A 1 89 ? 24.933 14.310 39.568 1.00 27.88 113 GLY A C 1
ATOM 690 O O . GLY A 1 89 ? 24.718 14.010 40.738 1.00 27.21 113 GLY A O 1
ATOM 691 N N . ALA A 1 90 ? 25.993 15.027 39.200 1.00 27.24 114 ALA A N 1
ATOM 692 C CA . ALA A 1 90 ? 26.971 15.543 40.167 1.00 25.92 114 ALA A CA 1
ATOM 693 C C . ALA A 1 90 ? 27.476 16.879 39.706 1.00 26.83 114 ALA A C 1
ATOM 694 O O . ALA A 1 90 ? 27.507 17.150 38.500 1.00 25.34 114 ALA A O 1
ATOM 696 N N . SER A 1 91 ? 27.876 17.706 40.670 1.00 26.49 115 SER A N 1
ATOM 697 C CA . SER A 1 91 ? 28.308 19.079 40.386 1.00 28.71 115 SER A CA 1
ATOM 698 C C . SER A 1 91 ? 29.807 19.337 40.585 1.00 28.15 115 SER A C 1
ATOM 699 O O . SER A 1 91 ? 30.269 20.444 40.343 1.00 27.29 115 SER A O 1
ATOM 702 N N . SER A 1 92 ? 30.554 18.331 41.033 1.00 28.15 116 SER A N 1
ATOM 703 C CA . SER A 1 92 ? 31.955 18.502 41.371 1.00 29.47 116 SER A CA 1
ATOM 704 C C . SER A 1 92 ? 32.978 18.064 40.307 1.00 28.07 116 SER A C 1
ATOM 705 O O . SER A 1 92 ? 34.192 18.148 40.550 1.00 24.18 116 SER A O 1
ATOM 708 N N . PHE A 1 93 ? 32.551 17.571 39.150 1.00 26.85 117 PHE A N 1
ATOM 709 C CA . PHE A 1 93 ? 33.566 17.103 38.212 1.00 26.28 117 PHE A CA 1
ATOM 710 C C . PHE A 1 93 ? 34.450 18.268 37.775 1.00 25.96 117 PHE A C 1
ATOM 711 O O . PHE A 1 93 ? 33.912 19.315 37.407 1.00 25.72 117 PHE A O 1
ATOM 719 N N . PRO A 1 94 ? 35.801 18.106 37.857 1.00 25.54 118 PRO A N 1
ATOM 720 C CA . PRO A 1 94 ? 36.731 19.175 37.458 1.00 25.38 118 PRO A CA 1
ATOM 721 C C . PRO A 1 94 ? 36.924 19.242 35.939 1.00 26.10 118 PRO A C 1
ATOM 722 O O . PRO A 1 94 ? 37.896 18.684 35.401 1.00 27.80 118 PRO A O 1
ATOM 726 N N . PHE A 1 95 ? 35.981 19.897 35.256 1.00 26.07 119 PHE A N 1
ATOM 727 C CA . PHE A 1 95 ? 36.094 20.091 33.812 1.00 25.93 119 PHE A CA 1
ATOM 728 C C . PHE A 1 95 ? 37.257 21.046 33.503 1.00 27.21 119 PHE A C 1
ATOM 729 O O . PHE A 1 95 ? 37.390 22.128 34.133 1.00 24.91 119 PHE A O 1
ATOM 737 N N . ARG A 1 96 ? 38.083 20.644 32.525 1.00 27.51 120 ARG A N 1
ATOM 738 C CA . ARG A 1 96 ? 39.234 21.453 32.093 1.00 27.35 120 ARG A CA 1
ATOM 739 C C . ARG A 1 96 ? 39.289 21.504 30.585 1.00 27.09 120 ARG A C 1
ATOM 740 O O . ARG A 1 96 ? 39.113 20.484 29.944 1.00 26.02 120 ARG A O 1
ATOM 748 N N . TYR A 1 97 ? 39.521 22.705 30.040 1.00 28.27 121 TYR A N 1
ATOM 749 C CA . TYR A 1 97 ? 39.746 22.941 28.602 1.00 26.93 121 TYR A CA 1
ATOM 750 C C . TYR A 1 97 ? 41.121 23.569 28.497 1.00 26.09 121 TYR A C 1
ATOM 751 O O . TYR A 1 97 ? 41.331 24.715 28.951 1.00 25.25 121 TYR A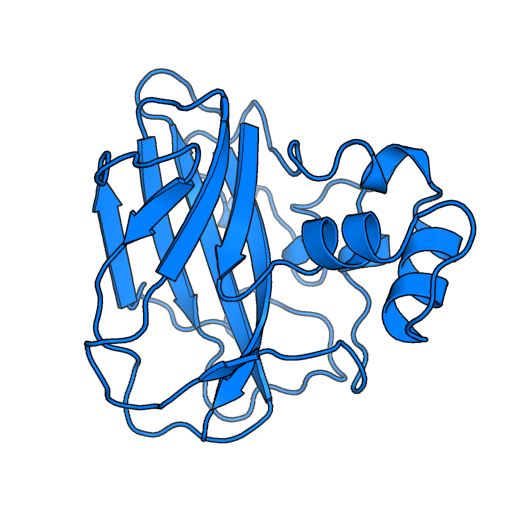 O 1
ATOM 760 N N . ILE A 1 98 ? 42.051 22.826 27.903 1.00 25.54 122 ILE A N 1
ATOM 761 C CA . ILE A 1 98 ? 43.436 23.296 27.767 1.00 26.20 122 ILE A CA 1
ATOM 762 C C . ILE A 1 98 ? 43.509 24.270 26.591 1.00 27.33 122 ILE A C 1
ATOM 763 O O . ILE A 1 98 ? 43.047 23.970 25.469 1.00 26.40 122 ILE A O 1
ATOM 768 N N . ALA A 1 99 ? 44.059 25.443 26.877 1.00 28.11 123 ALA A N 1
ATOM 769 C CA . ALA A 1 99 ? 44.170 26.508 25.902 1.00 29.98 123 ALA A CA 1
ATOM 770 C C . ALA A 1 99 ? 45.654 26.804 25.692 1.00 31.72 123 ALA A C 1
ATOM 771 O O . ALA A 1 99 ? 46.326 27.287 26.595 1.00 31.03 123 ALA A O 1
ATOM 773 N N . THR A 1 100 ? 46.157 26.470 24.498 1.00 33.20 124 THR A N 1
ATOM 774 C CA . THR A 1 100 ? 47.491 26.893 24.045 1.00 32.39 124 THR A CA 1
ATOM 775 C C . THR A 1 100 ? 47.526 28.422 23.824 1.00 32.60 124 THR A C 1
ATOM 776 O O . THR A 1 100 ? 48.566 29.044 23.971 1.00 31.08 124 THR A O 1
ATOM 780 N N . ALA A 1 101 ? 46.388 28.998 23.459 1.00 33.70 125 ALA A N 1
ATOM 781 C CA . ALA A 1 101 ? 46.190 30.449 23.397 1.00 35.75 125 ALA A CA 1
ATOM 782 C C . ALA A 1 101 ? 44.775 30.746 23.876 1.00 33.91 125 ALA A C 1
ATOM 783 O O . ALA A 1 101 ? 43.803 30.283 23.263 1.00 35.52 125 ALA A O 1
ATOM 785 N N . ALA A 1 102 ? 44.667 31.480 24.980 1.00 34.60 126 ALA A N 1
ATOM 786 C CA . ALA A 1 102 ? 43.370 31.860 25.552 1.00 33.82 126 ALA A CA 1
ATOM 787 C C . ALA A 1 102 ? 42.677 32.840 24.617 1.00 34.86 126 ALA A C 1
ATOM 788 O O . ALA A 1 102 ? 43.342 33.535 23.850 1.00 33.06 126 ALA A O 1
ATOM 790 N N . HIS A 1 103 ? 41.346 32.873 24.663 1.00 33.19 127 HIS A N 1
ATOM 791 C CA . HIS A 1 103 ? 40.562 33.832 23.873 1.00 33.30 127 HIS A CA 1
ATOM 792 C C . HIS A 1 103 ? 39.385 34.328 24.674 1.00 32.19 127 HIS A C 1
ATOM 793 O O . HIS A 1 103 ? 38.959 33.679 25.624 1.00 30.67 127 HIS A O 1
ATOM 800 N N . LEU A 1 104 ? 38.859 35.480 24.252 1.00 32.43 128 LEU A N 1
ATOM 801 C CA . LEU A 1 104 ? 37.559 35.955 24.686 1.00 33.67 128 LEU A CA 1
ATOM 802 C C . LEU A 1 104 ? 36.532 35.074 24.003 1.00 32.79 128 LEU A C 1
ATOM 803 O O . LEU A 1 104 ? 36.447 35.061 22.772 1.00 34.49 128 LEU A O 1
ATOM 808 N N . GLY A 1 105 ? 35.760 34.334 24.794 1.00 29.87 129 GLY A N 1
ATOM 809 C CA . GLY A 1 105 ? 34.725 33.464 24.229 1.00 29.01 129 GLY A CA 1
ATOM 810 C C . GLY A 1 105 ? 33.929 32.733 25.291 1.00 27.29 129 GLY A C 1
ATOM 811 O O . GLY A 1 105 ? 34.174 32.881 26.485 1.00 25.42 129 GLY A O 1
ATOM 812 N N . PHE A 1 106 ? 32.968 31.945 24.834 1.00 27.03 130 PHE A N 1
ATOM 813 C CA . PHE A 1 106 ? 32.137 31.133 25.729 1.00 26.65 130 PHE A CA 1
ATOM 814 C C . PHE A 1 106 ? 32.103 29.690 25.275 1.00 25.14 130 PHE A C 1
ATOM 815 O O . PHE A 1 106 ? 32.253 29.396 24.085 1.00 24.33 130 PHE A O 1
ATOM 823 N N . PHE A 1 107 ? 31.891 28.810 26.238 1.00 23.63 131 PHE A N 1
ATOM 824 C CA . PHE A 1 107 ? 31.889 27.384 26.014 1.00 24.29 131 PHE A CA 1
ATOM 825 C C . PHE A 1 107 ? 30.503 26.818 26.245 1.00 25.64 131 PHE A C 1
ATOM 826 O O . PHE A 1 107 ? 29.976 26.924 27.362 1.00 26.24 131 PHE A O 1
ATOM 834 N N . GLU A 1 108 ? 29.952 26.165 25.221 1.00 24.89 132 GLU A N 1
ATOM 835 C CA . GLU A 1 108 ? 28.725 25.377 25.352 1.00 24.87 132 GLU A CA 1
ATOM 836 C C . GLU A 1 108 ? 29.073 23.889 25.470 1.00 24.95 132 GLU A C 1
ATOM 837 O O . GLU A 1 108 ? 29.806 23.362 24.635 1.00 24.81 132 GLU A O 1
ATOM 843 N N . PHE A 1 109 ? 28.554 23.231 26.514 1.00 26.04 133 PHE A N 1
ATOM 844 C CA . PHE A 1 109 ? 28.721 21.783 26.742 1.00 26.49 133 PHE A CA 1
ATOM 845 C C . PHE A 1 109 ? 27.425 21.041 26.440 1.00 25.79 133 PHE A C 1
ATOM 846 O O . PHE A 1 109 ? 26.407 21.280 27.082 1.00 26.86 133 PHE A O 1
ATOM 854 N N . TYR A 1 110 ? 27.486 20.107 25.498 1.00 26.01 134 TYR A N 1
ATOM 855 C CA . TYR A 1 110 ? 26.360 19.239 25.180 1.00 26.31 134 TYR A CA 1
ATOM 856 C C . TYR A 1 110 ? 26.740 17.825 25.525 1.00 27.10 134 TYR A C 1
ATOM 857 O O . TYR A 1 110 ? 27.913 17.453 25.406 1.00 28.31 134 TYR A O 1
ATOM 866 N N . VAL A 1 111 ? 25.749 17.040 25.938 1.00 26.83 135 VAL A N 1
ATOM 867 C CA . VAL A 1 111 ? 25.894 15.589 26.069 1.00 26.01 135 VAL A CA 1
ATOM 868 C C . VAL A 1 111 ? 24.957 14.855 25.103 1.00 25.19 135 VAL A C 1
ATOM 869 O O . VAL A 1 111 ? 23.873 15.351 24.750 1.00 23.78 135 VAL A O 1
ATOM 873 N N . THR A 1 112 ? 25.385 13.659 24.707 1.00 24.57 136 THR A N 1
ATOM 874 C CA . THR A 1 112 ? 24.567 12.753 23.909 1.00 25.10 136 THR A CA 1
ATOM 875 C C . THR A 1 112 ? 23.297 12.335 24.664 1.00 25.84 136 THR A C 1
ATOM 876 O O . THR A 1 112 ? 23.323 12.132 25.881 1.00 24.38 136 THR A O 1
ATOM 880 N N . ARG A 1 113 ? 22.200 12.214 23.922 1.00 27.00 137 ARG A N 1
ATOM 881 C CA . ARG A 1 113 ? 20.919 11.760 24.470 1.00 29.45 137 ARG A CA 1
ATOM 882 C C . ARG A 1 113 ? 20.955 10.264 24.858 1.00 29.62 137 ARG A C 1
ATOM 883 O O . ARG A 1 113 ? 21.809 9.494 24.402 1.00 25.84 137 ARG A O 1
ATOM 891 N N . GLU A 1 114 ? 19.987 9.847 25.673 1.00 33.59 138 GLU A N 1
ATOM 892 C CA . GLU A 1 114 ? 19.870 8.435 26.052 1.00 36.50 138 GLU A CA 1
ATOM 893 C C . GLU A 1 114 ? 19.697 7.603 24.799 1.00 35.08 138 GLU A C 1
ATOM 894 O O . GLU A 1 114 ? 19.070 8.051 23.834 1.00 36.12 138 GLU A O 1
ATOM 900 N N . GLY A 1 115 ? 20.310 6.424 24.779 1.00 32.28 139 GLY A N 1
ATOM 901 C CA . GLY A 1 115 ? 20.250 5.575 23.598 1.00 34.30 139 GLY A CA 1
ATOM 902 C C . GLY A 1 115 ? 21.183 5.970 22.468 1.00 35.13 139 GLY A C 1
ATOM 903 O O . GLY A 1 115 ? 21.035 5.494 21.351 1.00 35.75 139 GLY A O 1
ATOM 904 N N . TYR A 1 116 ? 22.146 6.842 22.754 1.00 35.31 140 TYR A N 1
ATOM 905 C CA . TYR A 1 116 ? 23.321 7.042 21.893 1.00 34.15 140 TYR A CA 1
ATOM 906 C C . TYR A 1 116 ? 24.074 5.732 21.640 1.00 33.69 140 TYR A C 1
ATOM 907 O O . TYR A 1 116 ? 24.266 4.935 22.558 1.00 31.52 140 TYR A O 1
ATOM 916 N N . GLN A 1 117 ? 24.509 5.536 20.394 1.00 33.48 141 GLN A N 1
ATOM 917 C CA . GLN A 1 117 ? 25.262 4.352 20.006 1.00 35.61 141 GLN A CA 1
ATOM 918 C C . GLN A 1 117 ? 26.617 4.747 19.452 1.00 32.85 141 GLN A C 1
ATOM 919 O O . GLN A 1 117 ? 26.675 5.321 18.365 1.00 33.46 141 GLN A O 1
ATOM 925 N N . PRO A 1 118 ? 27.715 4.448 20.191 1.00 31.39 142 PRO A N 1
ATOM 926 C CA . PRO A 1 118 ? 29.064 4.821 19.717 1.00 29.79 142 PRO A CA 1
ATOM 927 C C . PRO A 1 118 ? 29.390 4.270 18.343 1.00 28.32 142 PRO A C 1
ATOM 928 O O . PRO A 1 118 ? 30.188 4.847 17.639 1.00 26.90 142 PRO A O 1
ATOM 932 N N . THR A 1 119 ? 28.734 3.178 17.981 1.00 28.32 143 THR A N 1
ATOM 933 C CA . THR A 1 119 ? 28.916 2.511 16.697 1.00 29.87 143 THR A CA 1
ATOM 934 C C . THR A 1 119 ? 28.255 3.238 15.515 1.00 31.10 143 THR A C 1
ATOM 935 O O . THR A 1 119 ? 28.491 2.880 14.345 1.00 30.62 143 THR A O 1
ATOM 939 N N . VAL A 1 120 ? 27.444 4.266 15.799 1.00 31.03 144 VAL A N 1
ATOM 940 C CA . VAL A 1 120 ? 26.836 5.089 14.748 1.00 28.38 144 VAL A CA 1
ATOM 941 C C . VAL A 1 120 ? 27.511 6.462 14.714 1.00 28.77 144 VAL A C 1
ATOM 942 O O . VAL A 1 120 ? 27.655 7.066 15.769 1.00 29.07 144 VAL A O 1
ATOM 946 N N . PRO A 1 121 ? 27.897 6.970 13.503 1.00 29.55 145 PRO A N 1
ATOM 947 C CA . PRO A 1 121 ? 28.408 8.345 13.368 1.00 30.63 145 PRO A CA 1
ATOM 948 C C . PRO A 1 121 ? 27.527 9.391 14.060 1.00 31.06 145 PRO A C 1
ATOM 949 O O . PRO A 1 121 ? 26.297 9.258 14.080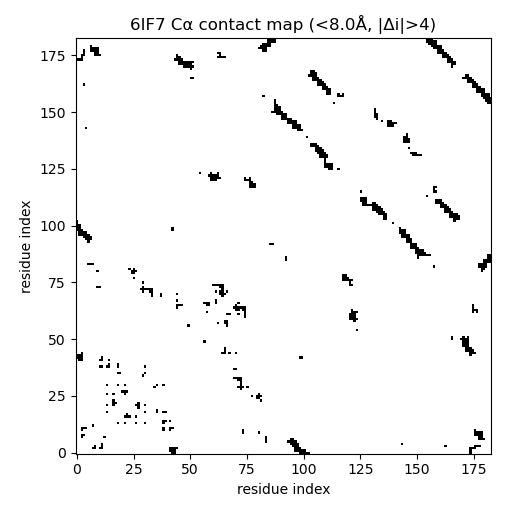 1.00 32.32 145 PRO A O 1
ATOM 953 N N . LEU A 1 122 ? 28.169 10.396 14.657 1.00 28.87 146 LEU A N 1
ATOM 954 C CA . LEU A 1 122 ? 27.483 11.385 15.469 1.00 26.88 146 LEU A CA 1
ATOM 955 C C . LEU A 1 122 ? 26.775 12.404 14.587 1.00 25.55 146 LEU A C 1
ATOM 956 O O . LEU A 1 122 ? 27.396 13.013 13.707 1.00 23.68 146 LEU A O 1
ATOM 961 N N . LYS A 1 123 ? 25.487 12.588 14.871 1.00 23.84 147 LYS A N 1
ATOM 962 C CA . LYS A 1 123 ? 24.579 13.452 14.121 1.00 24.86 147 LYS A CA 1
ATOM 963 C C . LYS A 1 123 ? 24.107 14.495 15.110 1.00 24.23 147 LYS A C 1
ATOM 964 O O . LYS A 1 123 ? 24.220 14.282 16.300 1.00 25.76 147 LYS A O 1
ATOM 970 N N . TRP A 1 124 ? 23.609 15.631 14.648 1.00 25.19 148 TRP A N 1
ATOM 971 C CA . TRP A 1 124 ? 23.161 16.678 15.572 1.00 24.55 148 TRP A CA 1
ATOM 972 C C . TRP A 1 124 ? 22.052 16.191 16.509 1.00 25.12 148 TRP A C 1
ATOM 973 O O . TRP A 1 124 ? 22.041 16.518 17.687 1.00 26.65 148 TRP A O 1
ATOM 984 N N . ALA A 1 125 ? 21.143 15.395 15.968 1.00 27.28 149 ALA A N 1
ATOM 985 C CA . ALA A 1 125 ? 20.026 14.805 16.712 1.00 28.61 149 ALA A CA 1
ATOM 986 C C . ALA A 1 125 ? 20.448 13.777 17.786 1.00 29.33 149 ALA A C 1
ATOM 987 O O . ALA A 1 125 ? 19.646 13.466 18.666 1.00 31.54 149 ALA A O 1
ATOM 989 N N . ASP A 1 126 ? 21.677 13.256 17.722 1.00 28.33 150 ASP A N 1
ATOM 990 C CA . ASP A 1 126 ? 22.250 12.448 18.833 1.00 27.89 150 ASP A CA 1
ATOM 991 C C . ASP A 1 126 ? 22.547 13.249 20.112 1.00 26.03 150 ASP A C 1
ATOM 992 O O . ASP A 1 126 ? 22.588 12.680 21.191 1.00 25.34 150 ASP A O 1
ATOM 997 N N . LEU A 1 127 ? 22.728 14.567 20.001 1.00 27.65 151 LEU A N 1
ATOM 998 C CA . LEU A 1 127 ? 22.978 15.427 21.190 1.00 27.14 151 LEU A CA 1
ATOM 999 C C . LEU A 1 127 ? 21.710 15.976 21.790 1.00 25.83 151 LEU A C 1
ATOM 1000 O O . LEU A 1 127 ? 20.759 16.197 21.078 1.00 25.00 151 LEU A O 1
ATOM 1005 N N . GLU A 1 128 ? 21.718 16.241 23.094 1.00 27.39 152 GLU A N 1
ATOM 1006 C CA . GLU A 1 128 ? 20.638 17.011 23.706 1.00 29.27 152 GLU A CA 1
ATOM 1007 C C . GLU A 1 128 ? 20.503 18.382 23.017 1.00 29.27 152 GLU A C 1
ATOM 1008 O O . GLU A 1 128 ? 21.496 18.929 22.543 1.00 27.13 152 GLU A O 1
ATOM 1014 N N . GLU A 1 129 ? 19.290 18.932 22.972 1.00 31.58 153 GLU A N 1
ATOM 1015 C CA . GLU A 1 129 ? 19.050 20.220 22.301 1.00 31.96 153 GLU A CA 1
ATOM 1016 C C . GLU A 1 129 ? 19.712 21.345 23.031 1.00 28.71 153 GLU A C 1
ATOM 1017 O O . GLU A 1 129 ? 20.217 22.250 22.405 1.00 24.72 153 GLU A O 1
ATOM 1023 N N . LEU A 1 130 ? 19.726 21.270 24.351 1.00 27.88 154 LEU A N 1
ATOM 1024 C CA . LEU A 1 130 ? 20.260 22.338 25.176 1.00 28.62 154 LEU A CA 1
ATOM 1025 C C . LEU A 1 130 ? 21.561 21.961 25.850 1.00 27.62 154 LEU A C 1
ATOM 1026 O O . LEU A 1 130 ? 21.737 20.815 26.255 1.00 29.69 154 LEU A O 1
ATOM 1031 N N . PRO A 1 131 ? 22.469 22.941 26.015 1.00 27.64 155 PRO A N 1
ATOM 1032 C CA . PRO A 1 131 ? 23.711 22.661 26.720 1.00 25.51 155 PRO A CA 1
ATOM 1033 C C . PRO A 1 131 ? 23.505 22.514 28.217 1.00 25.13 155 PRO A C 1
ATOM 1034 O O . PRO A 1 131 ? 22.607 23.134 28.789 1.00 23.80 155 PRO A O 1
ATOM 1038 N N . PHE A 1 132 ? 24.309 21.678 28.855 1.00 23.05 156 PHE A N 1
ATOM 1039 C CA . PHE A 1 132 ? 24.224 21.588 30.303 1.00 23.24 156 PHE A CA 1
ATOM 1040 C C . PHE A 1 132 ? 25.170 22.542 31.016 1.00 23.89 156 PHE A C 1
ATOM 1041 O O . PHE A 1 132 ? 25.016 22.758 32.226 1.00 20.65 156 PHE A O 1
ATOM 1049 N N . ILE A 1 133 ? 26.139 23.100 30.279 1.00 24.82 157 ILE A N 1
ATOM 1050 C CA . ILE A 1 133 ? 26.921 24.243 30.767 1.00 26.86 157 ILE A CA 1
ATOM 1051 C C . ILE A 1 133 ? 27.072 25.213 29.605 1.00 28.32 157 ILE A C 1
ATOM 1052 O O . ILE A 1 133 ? 27.345 24.790 28.464 1.00 26.75 157 ILE A O 1
ATOM 1057 N N . ASN A 1 134 ? 26.871 26.501 29.903 1.00 26.97 158 ASN A N 1
ATOM 1058 C CA . ASN A 1 134 ? 27.253 27.585 29.010 1.00 27.59 158 ASN A CA 1
ATOM 1059 C C . ASN A 1 134 ? 27.954 28.666 29.828 1.00 27.10 158 ASN A C 1
ATOM 1060 O O . ASN A 1 134 ? 27.349 29.293 30.705 1.00 28.42 158 ASN A O 1
ATOM 1065 N N . VAL A 1 135 ? 29.240 28.856 29.569 1.00 26.72 159 VAL A N 1
ATOM 1066 C CA . VAL A 1 135 ? 30.066 29.712 30.418 1.00 26.35 159 VAL A CA 1
ATOM 1067 C C . VAL A 1 135 ? 30.973 30.645 29.598 1.00 26.65 159 VAL A C 1
ATOM 1068 O O . VAL A 1 135 ? 31.672 30.215 28.680 1.00 27.77 159 VAL A O 1
ATOM 1072 N N . THR A 1 136 ? 30.941 31.926 29.945 1.00 26.43 160 THR A N 1
ATOM 1073 C CA . THR A 1 136 ? 31.746 32.958 29.280 1.00 26.84 160 THR A CA 1
ATOM 1074 C C . THR A 1 136 ? 32.978 33.248 30.084 1.00 26.22 160 THR A C 1
ATOM 1075 O O . THR A 1 136 ? 32.867 33.606 31.268 1.00 26.71 160 THR A O 1
ATOM 1079 N N . ASN A 1 137 ? 34.137 33.126 29.431 1.00 26.33 161 ASN A N 1
ATOM 1080 C CA . ASN A 1 137 ? 35.449 33.467 30.027 1.00 28.39 161 ASN A CA 1
ATOM 1081 C C . ASN A 1 137 ? 35.615 32.937 31.438 1.00 29.10 161 ASN A C 1
ATOM 1082 O O . ASN A 1 137 ? 35.758 33.702 32.404 1.00 29.65 161 ASN A O 1
ATOM 1087 N N . PRO A 1 138 ? 35.570 31.609 31.564 1.00 28.21 162 PRO A N 1
ATOM 1088 C CA . PRO A 1 138 ? 35.792 31.003 32.866 1.00 28.77 162 PRO A CA 1
ATOM 1089 C C . PRO A 1 138 ? 37.237 31.215 33.327 1.00 29.10 162 PRO A C 1
ATOM 1090 O O . PRO A 1 138 ? 38.070 31.596 32.510 1.00 30.21 162 PRO A O 1
ATOM 1094 N N . PRO A 1 139 ? 37.541 30.962 34.613 1.00 28.76 163 PRO A N 1
ATOM 1095 C CA . PRO A 1 139 ? 38.905 31.208 35.089 1.00 29.65 163 PRO A CA 1
ATOM 1096 C C . PRO A 1 139 ? 39.951 30.387 34.327 1.00 30.36 163 PRO A C 1
ATOM 1097 O O . PRO A 1 139 ? 39.758 29.184 34.129 1.00 28.83 163 PRO A O 1
ATOM 1101 N N . LEU A 1 140 ? 41.032 31.052 33.912 1.00 29.86 164 LEU A N 1
ATOM 1102 C CA . LEU A 1 140 ? 42.177 30.416 33.287 1.00 32.60 164 LEU A CA 1
ATOM 1103 C C . LEU A 1 140 ? 43.225 30.202 34.365 1.00 32.41 164 LEU A C 1
ATOM 1104 O O . LEU A 1 140 ? 43.631 31.152 34.992 1.00 32.40 164 LEU A O 1
ATOM 1109 N N . VAL A 1 141 ? 43.629 28.953 34.590 1.00 33.07 165 VAL A N 1
ATOM 1110 C CA . VAL A 1 141 ? 44.564 28.579 35.657 1.00 33.46 165 VAL A CA 1
ATOM 1111 C C . VAL A 1 141 ? 45.568 27.540 35.123 1.00 34.69 165 VAL A C 1
ATOM 1112 O O . VAL A 1 141 ? 45.170 26.451 34.714 1.00 33.86 165 VAL A O 1
ATOM 1116 N N . SER A 1 142 ? 46.861 27.880 35.146 1.00 33.96 166 SER A N 1
ATOM 1117 C CA . SER A 1 142 ? 47.938 27.045 34.604 1.00 31.53 166 SER A CA 1
ATOM 1118 C C . SER A 1 142 ? 47.672 26.529 33.201 1.00 30.12 166 SER A C 1
ATOM 1119 O O . SER A 1 142 ? 47.797 25.342 32.953 1.00 30.07 166 SER A O 1
ATOM 1122 N N . GLY A 1 143 ? 47.274 27.425 32.301 1.00 29.63 167 GLY A N 1
ATOM 1123 C CA . GLY A 1 143 ? 47.066 27.094 30.889 1.00 28.43 167 GLY A CA 1
ATOM 1124 C C . GLY A 1 143 ? 45.733 26.431 30.567 1.00 29.34 167 GLY A C 1
ATOM 1125 O O . GLY A 1 143 ? 45.428 26.226 29.375 1.00 27.55 167 GLY A O 1
ATOM 1126 N N . SER A 1 144 ? 44.935 26.103 31.593 1.00 27.42 168 SER A N 1
ATOM 1127 C CA . SER A 1 144 ? 43.618 25.488 31.385 1.00 28.75 168 SER A CA 1
ATOM 1128 C C . SER A 1 144 ? 42.470 26.290 32.011 1.00 29.88 168 SER A C 1
ATOM 1129 O O . SER A 1 144 ? 42.555 26.767 33.152 1.00 29.39 168 SER A O 1
ATOM 1132 N N . TYR A 1 145 ? 41.382 26.394 31.247 1.00 28.86 169 TYR A N 1
ATOM 1133 C CA . TYR A 1 145 ? 40.124 26.905 31.753 1.00 27.43 169 TYR A CA 1
ATOM 1134 C C . TYR A 1 145 ? 39.504 25.862 32.685 1.00 27.02 169 TYR A C 1
ATOM 1135 O O . TYR A 1 145 ? 39.413 24.698 32.330 1.00 28.18 169 TYR A O 1
ATOM 1144 N N . GLN A 1 146 ? 39.136 26.293 33.887 1.00 26.82 170 GLN A N 1
ATOM 1145 C CA . GLN A 1 146 ? 38.406 25.487 34.864 1.00 26.09 170 GLN A CA 1
ATOM 1146 C C . GLN A 1 146 ? 36.928 25.844 34.765 1.00 25.39 170 GLN A C 1
ATOM 1147 O O . GLN A 1 146 ? 36.550 27.010 34.850 1.00 23.06 170 GLN A O 1
ATOM 1153 N N . ILE A 1 147 ? 36.095 24.827 34.603 1.00 25.70 171 ILE A N 1
ATOM 1154 C CA . ILE A 1 147 ? 34.668 24.992 34.337 1.00 25.84 171 ILE A CA 1
ATOM 1155 C C . ILE A 1 147 ? 33.881 24.126 35.337 1.00 25.94 171 ILE A C 1
ATOM 1156 O O . ILE A 1 147 ? 34.227 22.959 35.583 1.00 23.47 171 ILE A O 1
ATOM 1161 N N . THR A 1 148 ? 32.812 24.703 35.878 1.00 25.76 172 THR A N 1
ATOM 1162 C CA . THR A 1 148 ? 31.940 24.014 36.839 1.00 25.41 172 THR A CA 1
ATOM 1163 C C . THR A 1 148 ? 30.528 23.870 36.289 1.00 25.47 172 THR A C 1
ATOM 1164 O O . THR A 1 148 ? 29.967 24.803 35.684 1.00 24.85 172 THR A O 1
ATOM 1168 N N . GLY A 1 149 ? 29.954 22.695 36.502 1.00 25.77 173 GLY A N 1
ATOM 1169 C CA . GLY A 1 149 ? 28.583 22.438 36.132 1.00 26.13 173 GLY A CA 1
ATOM 1170 C C . GLY A 1 149 ? 28.108 21.138 36.710 1.00 28.25 173 GLY A C 1
ATOM 1171 O O . GLY A 1 149 ? 28.903 20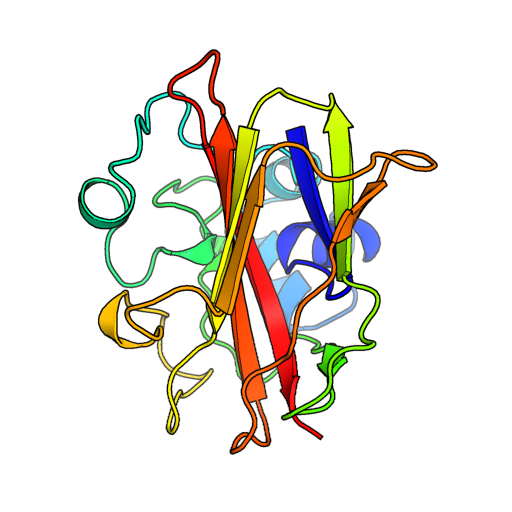.342 37.215 1.00 29.57 173 GLY A O 1
ATOM 1172 N N . THR A 1 150 ? 26.802 20.935 36.629 1.00 28.61 174 THR A N 1
ATOM 1173 C CA . THR A 1 150 ? 26.167 19.707 37.050 1.00 28.39 174 THR A CA 1
ATOM 1174 C C . THR A 1 150 ? 25.989 18.835 35.806 1.00 30.11 174 THR A C 1
ATOM 1175 O O . THR A 1 150 ? 25.436 19.283 34.787 1.00 29.68 174 THR A O 1
ATOM 1179 N N . THR A 1 151 ? 26.499 17.605 35.882 1.00 29.50 175 THR A N 1
ATOM 1180 C CA . THR A 1 151 ? 26.270 16.612 34.846 1.00 29.82 175 THR A CA 1
ATOM 1181 C C . THR A 1 151 ? 24.814 16.184 34.874 1.00 30.43 175 THR A C 1
ATOM 1182 O O . THR A 1 151 ? 24.214 16.111 35.955 1.00 29.71 175 THR A O 1
ATOM 1186 N N . PRO A 1 152 ? 24.231 15.900 33.698 1.00 32.84 176 PRO A N 1
ATOM 1187 C CA . PRO A 1 152 ? 22.841 15.429 33.724 1.00 33.32 176 PRO A CA 1
ATOM 1188 C C . PRO A 1 152 ? 22.712 14.054 34.424 1.00 34.34 176 PRO A C 1
ATOM 1189 O O . PRO A 1 152 ? 23.666 13.239 34.405 1.00 30.13 176 PRO A O 1
ATOM 1193 N N . SER A 1 153 ? 21.560 13.821 35.056 1.00 38.55 177 SER A N 1
ATOM 1194 C CA . SER A 1 153 ? 21.477 12.839 36.150 1.00 42.70 177 SER A CA 1
ATOM 1195 C C . SER A 1 153 ? 20.921 11.451 35.871 1.00 41.02 177 SER A C 1
ATOM 1196 O O . SER A 1 153 ? 21.115 10.559 36.707 1.00 48.08 177 SER A O 1
ATOM 1199 N N . GLY A 1 154 ? 20.284 11.201 34.744 1.00 35.84 178 GLY A N 1
ATOM 1200 C CA . GLY A 1 154 ? 19.754 9.834 34.553 1.00 35.73 178 GLY A CA 1
ATOM 1201 C C . GLY A 1 154 ? 20.537 9.017 33.560 1.00 32.28 178 GLY A C 1
ATOM 1202 O O . GLY A 1 154 ? 19.955 8.325 32.754 1.00 33.23 178 GLY A O 1
ATOM 1203 N N . LYS A 1 155 ? 21.855 9.110 33.601 1.00 31.33 179 LYS A N 1
ATOM 1204 C CA . LYS A 1 155 ? 22.694 8.584 32.532 1.00 30.90 179 LYS A CA 1
ATOM 1205 C C . LYS A 1 155 ? 23.621 7.507 33.052 1.00 27.93 179 LYS A C 1
ATOM 1206 O O . LYS A 1 155 ? 24.036 7.565 34.169 1.00 25.89 179 LYS A O 1
ATOM 1212 N N . SER A 1 156 ? 23.941 6.537 32.210 1.00 26.85 180 SER A N 1
ATOM 1213 C CA . SER A 1 156 ? 25.006 5.569 32.477 1.00 27.43 180 SER A CA 1
ATOM 1214 C C . SER A 1 156 ? 25.589 5.047 31.158 1.00 26.89 180 SER A C 1
ATOM 1215 O O . SER A 1 156 ? 24.947 5.113 30.117 1.00 25.90 180 SER A O 1
ATOM 1218 N N . GLY A 1 157 ? 26.819 4.563 31.194 1.00 26.25 181 GLY A N 1
ATOM 1219 C CA . GLY A 1 157 ? 27.420 3.987 30.006 1.00 25.82 181 GLY A CA 1
ATOM 1220 C C . GLY A 1 157 ? 28.067 4.985 29.043 1.00 25.16 181 GLY A C 1
ATOM 1221 O O . GLY A 1 157 ? 28.282 6.151 29.362 1.00 22.82 181 GLY A O 1
ATOM 1222 N N . SER A 1 158 ? 28.357 4.490 27.843 1.00 24.83 182 SER A N 1
ATOM 1223 C CA . SER A 1 158 ? 29.162 5.203 26.865 1.00 26.38 182 SER A CA 1
ATOM 1224 C C . SER A 1 158 ? 28.392 6.364 26.258 1.00 25.50 182 SER A C 1
ATOM 1225 O O . SER A 1 158 ? 27.375 6.163 25.627 1.00 24.39 182 SER A O 1
ATOM 1228 N N . HIS A 1 159 ? 28.903 7.568 26.473 1.00 24.37 183 HIS A N 1
ATOM 1229 C CA . HIS A 1 159 ? 28.325 8.783 25.952 1.00 25.13 183 HIS A CA 1
ATOM 1230 C C . HIS A 1 159 ? 29.442 9.677 25.424 1.00 24.90 183 HIS A C 1
ATOM 1231 O O . HIS A 1 159 ? 30.621 9.308 25.481 1.00 24.66 183 HIS A O 1
ATOM 1238 N N . LEU A 1 160 ? 29.050 10.829 24.890 1.00 23.76 184 LEU A N 1
ATOM 1239 C CA . LEU A 1 160 ? 29.989 11.791 24.388 1.00 24.41 184 LEU A CA 1
ATOM 1240 C C . LEU A 1 160 ? 29.584 13.171 24.878 1.00 24.13 184 LEU A C 1
ATOM 1241 O O . LEU A 1 160 ? 28.392 13.501 24.958 1.00 24.30 184 LEU A O 1
ATOM 1246 N N . ILE A 1 161 ? 30.598 13.966 25.203 1.00 23.85 185 ILE A N 1
ATOM 1247 C CA . ILE A 1 161 ? 30.432 15.363 25.491 1.00 24.24 185 ILE A CA 1
ATOM 1248 C C . ILE A 1 161 ? 31.033 16.177 24.338 1.00 24.13 185 ILE A C 1
ATOM 1249 O O . ILE A 1 161 ? 32.194 15.978 23.953 1.00 23.92 185 ILE A O 1
ATOM 1254 N N . TYR A 1 162 ? 30.202 17.058 23.787 1.00 23.11 186 TYR A N 1
ATOM 1255 C CA . TYR A 1 162 ? 30.561 17.945 22.701 1.00 23.71 186 TYR A CA 1
ATOM 1256 C C . TYR A 1 162 ? 30.663 19.360 23.268 1.00 24.65 186 TYR A C 1
ATOM 1257 O O . TYR A 1 162 ? 29.711 19.881 23.880 1.00 22.93 186 TYR A O 1
ATOM 1266 N N . VAL A 1 163 ? 31.839 19.953 23.099 1.00 23.90 187 VAL A N 1
ATOM 1267 C CA . VAL A 1 163 ? 32.104 21.303 23.575 1.00 23.71 187 VAL A CA 1
ATOM 1268 C C . VAL A 1 163 ? 32.372 22.196 22.376 1.00 23.49 187 VAL A C 1
ATOM 1269 O O . VAL A 1 163 ? 33.238 21.897 21.533 1.00 22.62 187 VAL A O 1
ATOM 1273 N N . ILE A 1 164 ? 31.593 23.278 22.302 1.00 23.45 188 ILE A N 1
ATOM 1274 C CA . ILE A 1 164 ? 31.759 24.316 21.308 1.00 23.81 188 ILE A CA 1
ATOM 1275 C C . ILE A 1 164 ? 32.301 25.569 22.011 1.00 23.74 188 ILE A C 1
ATOM 1276 O O . ILE A 1 164 ? 31.671 26.080 22.942 1.00 25.37 188 ILE A O 1
ATOM 1281 N N . TRP A 1 165 ? 33.457 26.061 21.573 1.00 23.99 189 TRP A N 1
ATOM 1282 C CA . TRP A 1 165 ? 34.072 27.298 22.108 1.00 24.26 189 TRP A CA 1
ATOM 1283 C C . TRP A 1 165 ? 33.908 28.399 21.067 1.00 25.98 189 TRP A C 1
ATOM 1284 O O . TRP A 1 165 ? 34.654 28.435 20.084 1.00 25.38 189 TRP A O 1
ATOM 1295 N N . GLN A 1 166 ? 32.912 29.269 21.259 1.00 27.90 190 GLN A N 1
ATOM 1296 C CA . GLN A 1 166 ? 32.650 30.396 20.342 1.00 28.76 190 GLN A CA 1
ATOM 1297 C C . GLN A 1 166 ? 33.352 31.668 20.870 1.00 29.28 190 GLN A C 1
ATOM 1298 O O . GLN A 1 166 ? 33.109 32.107 21.993 1.00 29.08 190 GLN A O 1
ATOM 1304 N N . ARG A 1 167 ? 34.241 32.241 20.066 1.00 30.00 191 ARG A N 1
ATOM 1305 C CA . ARG A 1 167 ? 34.874 33.522 20.419 1.00 32.85 191 ARG A CA 1
ATOM 1306 C C . ARG A 1 167 ? 33.899 34.677 20.324 1.00 32.62 191 ARG A C 1
ATOM 1307 O O . ARG A 1 167 ? 32.979 34.631 19.519 1.00 33.38 191 ARG A O 1
ATOM 1315 N N . THR A 1 168 ? 34.109 35.687 21.163 1.00 36.28 192 THR A N 1
ATOM 1316 C CA . THR A 1 168 ? 33.276 36.915 21.199 1.00 36.52 192 THR A CA 1
ATOM 1317 C C . THR A 1 168 ? 33.894 38.117 20.480 1.00 36.75 192 THR A C 1
ATOM 1318 O O . THR A 1 168 ? 33.181 39.078 20.168 1.00 37.05 192 THR A O 1
ATOM 1322 N N . ASP A 1 169 ? 35.201 38.061 20.230 1.00 36.20 193 ASP A N 1
ATOM 1323 C CA . ASP A 1 169 ? 35.925 39.080 19.456 1.00 38.28 193 ASP A CA 1
ATOM 1324 C C . ASP A 1 169 ? 36.174 38.632 18.011 1.00 39.22 193 ASP A C 1
ATOM 1325 O O . ASP A 1 169 ? 36.929 39.269 17.279 1.00 40.24 193 ASP A O 1
ATOM 1330 N N . SER A 1 170 ? 35.538 37.539 17.602 1.00 39.41 194 SER A N 1
ATOM 1331 C CA . SER A 1 170 ? 35.865 36.858 16.360 1.00 37.03 194 SER A CA 1
ATOM 1332 C C . SER A 1 170 ? 34.767 35.852 16.024 1.00 33.98 194 SER A C 1
ATOM 1333 O O . SER A 1 170 ? 34.170 35.280 16.931 1.00 32.38 194 SER A O 1
ATOM 1336 N N . PRO A 1 171 ? 34.525 35.608 14.726 1.00 32.24 195 PRO A N 1
ATOM 1337 C CA . PRO A 1 171 ? 33.567 34.547 14.343 1.00 32.32 195 PRO A CA 1
ATOM 1338 C C . PRO A 1 171 ? 34.111 33.125 14.525 1.00 31.85 195 PRO A C 1
ATOM 1339 O O . PRO A 1 171 ? 33.350 32.162 14.370 1.00 33.78 195 PRO A O 1
ATOM 1343 N N . GLU A 1 172 ? 35.404 32.992 14.827 1.00 30.13 196 GLU A N 1
ATOM 1344 C CA . GLU A 1 172 ? 36.027 31.697 14.990 1.00 30.02 196 GLU A CA 1
ATOM 1345 C C . GLU A 1 172 ? 35.482 30.906 16.185 1.00 28.38 196 GLU A C 1
ATOM 1346 O O . GLU A 1 172 ? 35.301 31.445 17.284 1.00 28.36 196 GLU A O 1
ATOM 1352 N N . ALA A 1 173 ? 35.274 29.620 15.947 1.00 26.50 197 ALA A N 1
ATOM 1353 C CA . ALA A 1 173 ? 34.876 28.671 16.960 1.00 25.48 197 ALA A CA 1
ATOM 1354 C C . ALA A 1 173 ? 35.728 27.392 16.869 1.00 25.87 197 ALA A C 1
ATOM 1355 O O . ALA A 1 173 ? 36.249 27.055 15.798 1.00 24.91 197 ALA A O 1
ATOM 1357 N N . PHE A 1 174 ? 35.869 26.709 18.011 1.00 26.05 198 PHE A N 1
ATOM 1358 C CA . PHE A 1 174 ? 36.586 25.455 18.148 1.00 25.67 198 PHE A CA 1
ATOM 1359 C C . PHE A 1 174 ? 35.597 24.376 18.609 1.00 27.08 198 PHE A C 1
ATOM 1360 O O . PHE A 1 174 ? 34.632 24.660 19.323 1.00 26.13 198 PHE A O 1
ATOM 1368 N N . TYR A 1 175 ? 35.850 23.140 18.201 1.00 25.38 199 TYR A N 1
ATOM 1369 C CA . TYR A 1 175 ? 34.928 22.023 18.426 1.00 25.34 199 TYR A CA 1
ATOM 1370 C C . TYR A 1 175 ? 35.683 20.839 18.983 1.00 25.05 199 TYR A C 1
ATOM 1371 O O . TYR A 1 175 ? 36.732 20.466 18.459 1.00 23.58 199 TYR A O 1
ATOM 1380 N N . SER A 1 176 ? 35.143 20.268 20.061 1.00 25.23 200 SER A N 1
ATOM 1381 C CA . SER A 1 176 ? 35.769 19.175 20.804 1.00 24.94 200 SER A CA 1
ATOM 1382 C C . SER A 1 176 ? 34.784 18.027 21.101 1.00 24.33 200 SER A C 1
ATOM 1383 O O . SER A 1 176 ? 33.708 18.262 21.659 1.00 24.19 200 SER A O 1
ATOM 1386 N N . CYS A 1 177 ? 35.158 16.798 20.745 1.00 24.95 201 CYS A N 1
ATOM 1387 C CA . CYS A 1 177 ? 34.436 15.566 21.163 1.00 26.38 201 CYS A CA 1
ATOM 1388 C C . CYS A 1 177 ? 35.235 14.859 22.244 1.00 23.81 201 CYS A C 1
ATOM 1389 O O . CYS A 1 177 ? 36.419 14.602 22.023 1.00 21.50 201 CYS A O 1
ATOM 1392 N N . SER A 1 178 ? 34.575 14.511 23.353 1.00 22.68 202 SER A N 1
ATOM 1393 C CA . SER A 1 178 ? 35.190 13.722 24.431 1.00 23.88 202 SER A CA 1
ATOM 1394 C C . SER A 1 178 ? 34.318 12.490 24.740 1.00 24.79 202 SER A C 1
ATOM 1395 O O . SER A 1 178 ? 33.126 12.595 25.013 1.00 24.34 202 SER A O 1
ATOM 1398 N N . ASP A 1 179 ? 34.937 11.318 24.673 1.00 24.87 203 ASP A N 1
ATOM 1399 C CA . ASP A 1 179 ? 34.285 10.072 24.994 1.00 24.20 203 ASP A CA 1
ATOM 1400 C C . ASP A 1 179 ? 34.270 9.965 26.513 1.00 23.75 203 ASP A C 1
ATOM 1401 O O . ASP A 1 179 ? 35.259 10.218 27.167 1.00 20.72 203 ASP A O 1
ATOM 1406 N N . VAL A 1 180 ? 33.122 9.611 27.056 1.00 23.76 204 VAL A N 1
ATOM 1407 C CA . VAL A 1 180 ? 32.959 9.485 28.491 1.00 24.46 204 VAL A CA 1
ATOM 1408 C C . VAL A 1 180 ? 32.144 8.253 28.775 1.00 24.44 204 VAL A C 1
ATOM 1409 O O . VAL A 1 180 ? 31.537 7.703 27.890 1.00 23.43 204 VAL A O 1
ATOM 1413 N N . TYR A 1 181 ? 32.144 7.842 30.029 1.00 25.87 205 TYR A N 1
ATOM 1414 C CA . TYR A 1 181 ? 31.386 6.695 30.457 1.00 28.12 205 TYR A CA 1
ATOM 1415 C C . TYR A 1 181 ? 30.710 7.109 31.765 1.00 26.57 205 TYR A C 1
ATOM 1416 O O . TYR A 1 181 ? 31.392 7.368 32.739 1.00 24.97 205 TYR A O 1
ATOM 1425 N N . PHE A 1 182 ? 29.382 7.181 31.774 1.00 26.15 206 PHE A N 1
ATOM 1426 C CA . PHE A 1 182 ? 28.652 7.646 32.949 1.00 26.47 206 PHE A CA 1
ATOM 1427 C C . PHE A 1 182 ? 28.528 6.554 33.989 1.00 28.48 206 PHE A C 1
ATOM 1428 O O . PHE A 1 182 ? 28.071 5.466 33.686 1.00 28.36 206 PHE A O 1
ATOM 1436 N N . THR A 1 183 ? 28.958 6.845 35.205 1.00 32.90 207 THR A N 1
ATOM 1437 C CA . THR A 1 183 ? 29.132 5.797 36.215 1.00 40.36 207 THR A CA 1
ATOM 1438 C C . THR A 1 183 ? 29.406 6.428 37.569 1.00 44.33 207 THR A C 1
ATOM 1439 O O . THR A 1 183 ? 30.332 7.255 37.716 1.00 40.16 207 THR A O 1
#

Solvent-accessible surface area: 7904 Å² total; per-residue (Å²): 46,3,2,0,57,40,0,28,1,16,4,28,65,0,74,111,23,62,3,117,197,29,97,8,78,0,1,84,28,0,10,87,81,18,32,47,112,3,1,77,34,26,31,56,4,9,16,87,89,0,60,41,87,7,119,132,59,2,66,84,21,69,1,3,1,2,30,66,152,64,1,71,0,5,28,48,32,72,88,62,20,79,33,22,87,0,55,29,38,29,72,98,25,63,0,61,2,35,11,76,44,50,38,101,1,51,1,25,0,8,2,0,86,106,66,24,98,30,85,62,66,15,77,38,79,29,4,64,135,137,44,46,13,94,40,86,66,9,88,86,70,117,36,9,9,62,2,117,16,78,1,41,87,66,19,84,16,52,11,0,0,0,0,0,0,11,48,84,81,28,66,19,0,2,4,2,6,0,15,1,104,2,116

B-factor: mean 30.56, std 6.25, range [19.01, 66.74]

Foldseek 3Di:
DWEWDVLGFLLQVLVVCPLVDHDFPLSVQLCVQLPRVLSVVSGPLKDQAALPVQQVQAAFLCQASSNPSNRNSSSQLDPRRDAAEDAAFDWPRWIKIAAPPDAFWKKFKWKFDPPDHSNDGGGPNRIDPGGQDIGTPADQDPRIHTDTGTHHHPDFAWMKMWMWTQGPVGRMIHIGIHIHGHD

Organism: NCBI:txid1137752

CATH classification: 2.70.50.50

InterPro domains:
  IPR004302 Cellulose/chitin-binding protein, N-terminal [PF03067] (25-204)
  IPR014756 Immunoglobulin E-set [SSF81296] (25-207)
  IPR051024 GlcNAc and Chitin Interaction and Degradation [PTHR34823] (12-207)

Nearest PDB structures (foldseek):
  6if7-assembly1_A  TM=1.005E+00  e=4.370E-42  Tectaria macrodonta
  8c5n-assembly1_A  TM=9.659E-01  e=3.427E-25  Pseudomonas aeruginosa PA14
  7sqx-assembly1_A  TM=9.689E-01  e=3.427E-24  Pseudomonas aeruginosa PAO1
  7pb7-assembly2_B  TM=8.137E-01  e=7.087E-12  Vibrio cholerae O1
  8gul-assembly1_B  TM=8.133E-01  e=3.425E-11  Vibrio campbellii ATCC BAA-1116

Radius of gyration: 14.93 Å; Cα contacts (8 Å, |Δi|>4): 439; chains: 1; bounding box: 35×38×35 Å

Secondary structure (DSSP, 8-state):
-EEEEETBPHHHHHHHT-TTS--SHHHHHHHHHH-HHHHHTTT--EETT-TT-HHHHS-TT-TTTTT-GGGGGGG---S-S--EEE-SS-S---EEEEESS--SEEEEEEEBPTT--TTS---GGGB-SS-SEEEESPPEETTEEEE--PPPSS--EEEEEEEEEEESSSS-EEEEEEEEEE-

Sequence (183 aa):
HGSMEDPISRVYRCRLENPERPTSPACQAAVALSGTQAFYDWNEVNIPNAAGRHRELIPDGQLCSAGRFKYRGLDLARSDWIATPLPSGASSFPFRYIATAAHLGFFEFYVTREGYQPTVPLKWADLEELPFINVTNPPLVSGSYQITGTTPSGKSGSHLIYVIWQRTDSPEAFYSCSDVYFT